Protein AF-A0AAV0MNR2-F1 (afdb_monomer)

pLDDT: mean 71.53, std 22.26, range [24.23, 96.44]

Organism: NCBI:txid586396

Foldseek 3Di:
DDPPPPQDPDPPPDPPVPPVLLVVLQVPFDHAAVLAVVCLVVLADPDLCL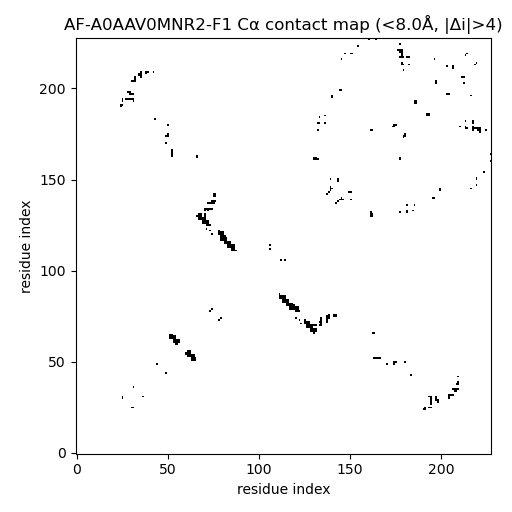LFAFDCDPVRDRDGPDPKDWALLAQAPVQWDKDWDFPDPPDDDDDDDDDDDDDPDPDDDPDTDTDIDTDDGDDSVVIDIDQPLSNLLNCCCHVVVLPLVVSLVCLVVVPDDSGDDHDPDPRPPLSVASLSVNLNCQSPDSHSSVSSLCVSCVVCSPPNYSVVSSCVRPVSSRVSVPPD

Structure (mmCIF, N/CA/C/O backbone):
data_AF-A0AAV0MNR2-F1
#
_entry.id   AF-A0AAV0MNR2-F1
#
loop_
_atom_site.group_PDB
_atom_site.id
_atom_site.type_symbol
_atom_site.label_atom_id
_atom_site.label_alt_id
_atom_site.label_comp_id
_atom_site.label_asym_id
_atom_site.label_entity_id
_atom_site.label_seq_id
_atom_site.pdbx_PDB_ins_code
_atom_site.Cartn_x
_atom_site.Cartn_y
_atom_site.Cartn_z
_atom_site.occupancy
_atom_site.B_iso_or_equiv
_atom_site.auth_seq_id
_atom_site.auth_comp_id
_atom_site.auth_asym_id
_atom_site.auth_atom_id
_atom_site.pdbx_PDB_model_num
ATOM 1 N N . MET A 1 1 ? -30.068 -13.286 -25.605 1.00 32.62 1 MET A N 1
ATOM 2 C CA . MET A 1 1 ? -29.524 -13.619 -24.274 1.00 32.62 1 MET A CA 1
ATOM 3 C C . MET A 1 1 ? -28.187 -12.919 -24.143 1.00 32.62 1 MET A C 1
ATOM 5 O O . MET A 1 1 ? -27.271 -13.323 -24.850 1.00 32.62 1 MET A O 1
ATOM 9 N N . PRO A 1 2 ? -28.086 -11.818 -23.389 1.00 28.59 2 PRO A N 1
ATOM 10 C CA . PRO A 1 2 ? -26.841 -11.080 -23.316 1.00 28.59 2 PRO A CA 1
ATOM 11 C C . PRO A 1 2 ? -26.016 -11.504 -22.090 1.00 28.59 2 PRO A C 1
ATOM 13 O O . PRO A 1 2 ? -26.505 -11.564 -20.969 1.00 28.59 2 PRO A O 1
ATOM 16 N N . VAL A 1 3 ? -24.747 -11.798 -22.359 1.00 29.25 3 VAL A N 1
ATOM 17 C CA . VAL A 1 3 ? -23.701 -12.388 -21.501 1.00 29.25 3 VAL A CA 1
ATOM 18 C C . VAL A 1 3 ? -23.105 -11.350 -20.519 1.00 29.25 3 VAL A C 1
ATOM 20 O O . VAL A 1 3 ? -21.939 -11.417 -20.150 1.00 29.25 3 VAL A O 1
ATOM 23 N N . TYR A 1 4 ? -23.889 -10.354 -20.094 1.00 24.23 4 TYR A N 1
ATOM 24 C CA . TYR A 1 4 ? -23.393 -9.228 -19.282 1.00 24.23 4 TYR A CA 1
ATOM 25 C C . TYR A 1 4 ? -23.724 -9.328 -17.785 1.00 24.23 4 TYR A C 1
ATOM 27 O O . TYR A 1 4 ? -23.189 -8.552 -17.001 1.00 24.23 4 TYR A O 1
ATOM 35 N N . GLU A 1 5 ? -24.536 -10.300 -17.362 1.00 25.44 5 GLU A N 1
ATOM 36 C CA . GLU A 1 5 ? -24.914 -10.468 -15.946 1.00 25.44 5 GLU A CA 1
ATOM 37 C C . GLU A 1 5 ? -23.899 -11.265 -15.107 1.00 25.44 5 GLU A C 1
ATOM 39 O O . GLU A 1 5 ? -24.034 -11.342 -13.892 1.00 25.44 5 GLU A O 1
ATOM 44 N N . THR A 1 6 ? -22.837 -11.812 -15.708 1.00 28.19 6 THR A N 1
ATOM 45 C CA . THR A 1 6 ? -21.829 -12.625 -14.994 1.00 28.19 6 THR A CA 1
ATOM 46 C C . THR A 1 6 ? -20.494 -11.924 -14.720 1.00 28.19 6 THR A C 1
ATOM 48 O O . THR A 1 6 ? -19.615 -12.541 -14.127 1.00 28.19 6 THR A O 1
ATOM 51 N N . LEU A 1 7 ? -20.323 -10.651 -15.102 1.00 30.52 7 LEU A N 1
ATOM 52 C CA . LEU A 1 7 ? -19.066 -9.897 -14.901 1.00 30.52 7 LEU A CA 1
ATOM 53 C C . LEU A 1 7 ? -19.171 -8.727 -13.913 1.00 30.52 7 LEU A C 1
ATOM 55 O O . LEU A 1 7 ? -18.177 -8.062 -13.642 1.00 30.52 7 LEU A O 1
ATOM 59 N N . PHE A 1 8 ? -20.347 -8.505 -13.330 1.00 32.34 8 PHE A N 1
ATOM 60 C CA . PHE A 1 8 ? -20.558 -7.502 -12.289 1.00 32.34 8 PHE A CA 1
ATOM 61 C C . PHE A 1 8 ? -21.208 -8.143 -11.069 1.00 32.34 8 PHE A C 1
ATOM 63 O O . PHE A 1 8 ? -22.334 -7.817 -10.701 1.00 32.34 8 PHE A O 1
ATOM 70 N N . LYS A 1 9 ? -20.470 -9.028 -10.392 1.00 28.52 9 LYS A N 1
ATOM 71 C CA . LYS A 1 9 ? -20.651 -9.094 -8.943 1.00 28.52 9 LYS A CA 1
ATOM 72 C C . LYS A 1 9 ? -20.132 -7.776 -8.400 1.00 28.52 9 LYS A C 1
ATOM 74 O O . LYS A 1 9 ? -18.995 -7.389 -8.669 1.00 28.52 9 LYS A O 1
ATOM 79 N N . SER A 1 10 ? -21.012 -7.026 -7.751 1.00 31.41 10 SER A N 1
ATOM 80 C CA . SER A 1 10 ? -20.632 -5.778 -7.104 1.00 31.41 10 SER A CA 1
ATOM 81 C C . SER A 1 10 ? -19.403 -6.022 -6.207 1.00 31.41 10 SER A C 1
ATOM 83 O O . SER A 1 10 ? -19.333 -7.080 -5.582 1.00 31.41 10 SER A O 1
ATOM 85 N N . PRO A 1 11 ? -18.470 -5.064 -6.055 1.00 37.38 11 PRO A N 1
ATOM 86 C CA . PRO A 1 11 ? -17.409 -5.161 -5.042 1.00 37.38 11 PRO A CA 1
ATOM 87 C C . PRO A 1 11 ? -17.952 -5.252 -3.600 1.00 37.38 11 PRO A C 1
ATOM 89 O O . PRO A 1 11 ? -17.178 -5.346 -2.656 1.00 37.38 11 PRO A O 1
ATOM 92 N N . LEU A 1 12 ? -19.278 -5.176 -3.439 1.00 34.59 12 LEU A N 1
ATOM 93 C CA . LEU A 1 12 ? -20.029 -5.270 -2.194 1.00 34.59 12 LEU A CA 1
ATOM 94 C C . LEU A 1 12 ? -20.576 -6.684 -1.935 1.00 34.59 12 LEU A C 1
ATOM 96 O O . LEU A 1 12 ? -21.150 -6.922 -0.876 1.00 34.59 12 LEU A O 1
ATOM 100 N N . GLU A 1 13 ? -20.398 -7.643 -2.851 1.00 30.39 13 GLU A N 1
ATOM 101 C CA . GLU A 1 13 ? -20.715 -9.039 -2.558 1.00 30.39 13 GLU A CA 1
ATOM 102 C C . GLU A 1 13 ? -19.553 -9.716 -1.825 1.00 30.39 13 GLU A C 1
ATOM 104 O O . GLU A 1 13 ? -18.709 -10.384 -2.412 1.00 30.39 13 GLU A O 1
ATOM 109 N N . VAL A 1 14 ? -19.636 -9.598 -0.498 1.00 35.44 14 VAL A N 1
ATOM 110 C CA . VAL A 1 14 ? -19.242 -10.634 0.462 1.00 35.44 14 VAL A CA 1
ATOM 111 C C . VAL A 1 14 ? -17.727 -10.799 0.635 1.00 35.44 14 VAL A C 1
ATOM 113 O O . VAL A 1 14 ? -17.143 -11.792 0.218 1.00 35.44 14 VAL A O 1
ATOM 116 N N . LEU A 1 15 ? -17.113 -9.888 1.397 1.00 32.62 15 LEU A N 1
ATOM 117 C CA . LEU A 1 15 ? -16.186 -10.347 2.432 1.00 32.62 15 LEU A CA 1
ATOM 118 C C . LEU A 1 15 ? -17.028 -10.583 3.693 1.00 32.62 15 LEU A C 1
ATOM 120 O O . LEU A 1 15 ? -17.384 -9.621 4.378 1.00 32.62 15 LEU A O 1
ATOM 124 N N . PRO A 1 16 ? -17.407 -11.831 4.016 1.00 32.25 16 PRO A N 1
ATOM 125 C CA . PRO A 1 16 ? -17.817 -12.144 5.365 1.00 32.25 16 PRO A CA 1
ATOM 126 C C . PRO A 1 16 ? -16.510 -12.136 6.151 1.00 32.25 16 PRO A C 1
ATOM 128 O O . PRO A 1 16 ? -15.800 -13.140 6.182 1.00 32.25 16 PRO A O 1
ATOM 131 N N . ILE A 1 17 ? -16.133 -10.985 6.707 1.00 41.44 17 ILE A N 1
ATOM 132 C CA . ILE A 1 17 ? -14.953 -10.896 7.565 1.00 41.44 17 ILE A CA 1
ATOM 133 C C . ILE A 1 17 ? -15.349 -11.545 8.892 1.00 41.44 17 ILE A C 1
ATOM 135 O O . ILE A 1 17 ? -15.728 -10.908 9.870 1.00 41.44 17 ILE A O 1
ATOM 139 N N . CYS A 1 18 ? -15.383 -12.872 8.861 1.00 36.69 18 CYS A N 1
ATOM 140 C CA . CYS A 1 18 ? -15.569 -13.722 10.010 1.00 36.69 18 CYS A CA 1
ATOM 141 C C . CYS A 1 18 ? -14.272 -13.637 10.815 1.00 36.69 18 CYS A C 1
ATOM 143 O O . CYS A 1 18 ? -13.187 -13.861 10.277 1.00 36.69 18 CYS A O 1
ATOM 145 N N . SER A 1 19 ? -14.404 -13.356 12.110 1.00 42.47 19 SER A N 1
ATOM 146 C CA . SER A 1 19 ? -13.361 -13.410 13.148 1.00 42.47 19 SER A CA 1
ATOM 147 C C . SER A 1 19 ? -12.413 -14.630 13.034 1.00 42.47 19 SER A C 1
ATOM 149 O O . SER A 1 19 ? -11.253 -14.580 13.446 1.00 42.47 19 SER A O 1
ATOM 151 N N . ASP A 1 20 ? -12.861 -15.704 12.382 1.00 40.41 20 ASP A N 1
ATOM 152 C CA . ASP A 1 20 ? -12.095 -16.924 12.129 1.00 40.41 20 ASP A CA 1
ATOM 153 C C . ASP A 1 20 ? -10.955 -16.766 11.094 1.00 40.41 20 ASP A C 1
ATOM 155 O O . ASP A 1 20 ? -9.916 -17.414 11.242 1.00 40.41 20 ASP A O 1
ATOM 159 N N . MET A 1 21 ? -11.075 -15.879 10.091 1.00 42.19 21 MET A N 1
ATOM 160 C CA . MET A 1 21 ? -10.009 -15.636 9.093 1.00 42.19 21 MET A CA 1
ATOM 161 C C . MET A 1 21 ? -8.808 -14.909 9.719 1.00 42.19 21 MET A C 1
ATOM 163 O O . MET A 1 21 ? -7.653 -15.236 9.432 1.00 42.19 21 MET A O 1
ATOM 167 N N . PHE A 1 22 ? -9.081 -13.998 10.661 1.00 51.28 22 PHE A N 1
ATOM 168 C CA . PHE A 1 22 ? -8.068 -13.289 11.446 1.00 51.28 22 PHE A CA 1
ATOM 169 C C . PHE A 1 22 ? -7.205 -14.232 12.288 1.00 51.28 22 PHE A C 1
ATOM 171 O O . PHE A 1 22 ? -6.010 -14.008 12.454 1.00 51.28 22 PHE A O 1
ATOM 178 N N . THR A 1 23 ? -7.774 -15.325 12.792 1.00 47.44 23 THR A N 1
ATOM 179 C CA . THR A 1 23 ? -7.040 -16.235 13.682 1.00 47.44 23 THR A CA 1
ATOM 180 C C . THR A 1 23 ? -6.100 -17.168 12.907 1.00 47.44 23 THR A C 1
ATOM 182 O O . THR A 1 23 ? -5.029 -17.517 13.398 1.00 47.44 23 THR A O 1
ATOM 185 N N . TYR A 1 24 ? -6.449 -17.559 11.676 1.00 44.06 24 TYR A N 1
ATOM 186 C CA . TYR A 1 24 ? -5.673 -18.542 10.908 1.00 44.06 24 TYR A CA 1
ATOM 187 C C . TYR A 1 24 ? -4.403 -17.960 10.255 1.00 44.06 24 TYR A C 1
ATOM 189 O O . TYR A 1 24 ? -3.353 -18.607 10.273 1.00 44.06 24 TYR A O 1
ATOM 197 N N . HIS A 1 25 ? -4.458 -16.732 9.725 1.00 49.66 25 HIS A N 1
ATOM 198 C CA . HIS A 1 25 ? -3.329 -16.125 8.998 1.00 49.66 25 HIS A CA 1
ATOM 199 C C . HIS A 1 25 ? -2.282 -15.470 9.919 1.00 49.66 25 HIS A C 1
ATOM 201 O O . HIS A 1 25 ? -1.086 -15.511 9.624 1.00 49.66 25 HIS A O 1
ATOM 207 N N . TYR A 1 26 ? -2.689 -14.957 11.085 1.00 53.41 26 TYR A N 1
ATOM 208 C CA . TYR A 1 26 ? -1.805 -14.230 12.008 1.00 53.41 26 TYR A CA 1
ATOM 209 C C . TYR A 1 26 ? -0.901 -15.140 12.863 1.00 53.41 26 TYR A C 1
ATOM 211 O O . TYR A 1 26 ? 0.047 -14.664 13.486 1.00 53.41 26 TYR A O 1
ATOM 219 N N . CYS A 1 27 ? -1.147 -16.456 12.889 1.00 45.88 27 CYS A N 1
ATOM 220 C CA . CYS A 1 27 ? -0.357 -17.414 13.674 1.00 45.88 27 CYS A CA 1
ATOM 221 C C . CYS A 1 27 ? 0.906 -17.948 12.965 1.00 45.88 27 CYS A C 1
ATOM 223 O O . CYS A 1 27 ? 1.656 -18.712 13.573 1.00 45.88 27 CYS A O 1
ATOM 225 N N . ARG A 1 28 ? 1.164 -17.589 11.698 1.00 41.62 28 ARG A N 1
ATOM 226 C CA . ARG A 1 28 ? 2.316 -18.085 10.910 1.00 41.62 28 ARG A CA 1
ATOM 227 C C . ARG A 1 28 ? 3.339 -16.996 10.556 1.00 41.62 28 ARG A C 1
ATOM 229 O O . ARG A 1 28 ? 3.774 -16.888 9.414 1.00 41.62 28 ARG A O 1
ATOM 236 N N . GLY A 1 29 ? 3.768 -16.218 11.548 1.00 52.28 29 GLY A N 1
ATOM 237 C CA . GLY A 1 29 ? 4.826 -15.217 11.391 1.00 52.28 29 GLY A CA 1
ATOM 238 C C . GLY A 1 29 ? 5.330 -14.665 12.723 1.00 52.28 29 GLY A C 1
ATOM 239 O O . GLY A 1 29 ? 4.928 -15.125 13.792 1.00 52.28 29 GLY A O 1
ATOM 240 N N . ASP A 1 30 ? 6.228 -13.681 12.652 1.00 57.22 30 ASP A N 1
ATOM 241 C CA . ASP A 1 30 ? 6.609 -12.876 13.814 1.00 57.22 30 ASP A CA 1
ATOM 242 C C . ASP A 1 30 ? 5.354 -12.248 14.454 1.00 57.22 30 ASP A C 1
ATOM 244 O O . ASP A 1 30 ? 4.487 -11.759 13.727 1.00 57.22 30 ASP A O 1
ATOM 248 N N . PRO A 1 31 ? 5.213 -12.264 15.793 1.00 70.81 31 PRO A N 1
ATOM 249 C CA .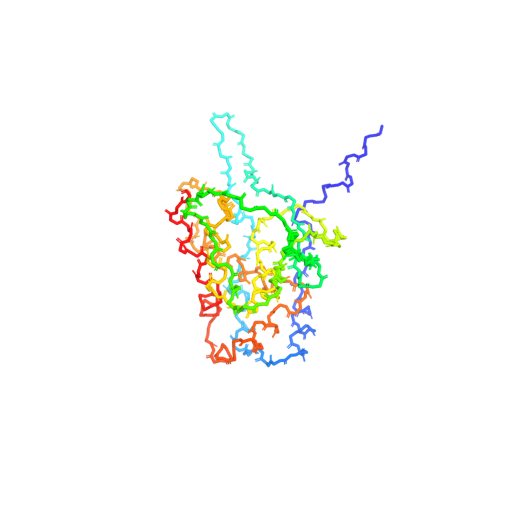 PRO A 1 31 ? 3.929 -12.004 16.425 1.00 70.81 31 PRO A CA 1
ATOM 250 C C . PRO A 1 31 ? 3.513 -10.546 16.244 1.00 70.81 31 PRO A C 1
ATOM 252 O O . PRO A 1 31 ? 4.168 -9.624 16.737 1.00 70.81 31 PRO A O 1
ATOM 255 N N . ILE A 1 32 ? 2.385 -10.363 15.562 1.00 82.56 32 ILE A N 1
ATOM 256 C CA . ILE A 1 32 ? 1.656 -9.100 15.536 1.00 82.56 32 ILE A CA 1
ATOM 257 C C . ILE A 1 32 ? 1.159 -8.842 16.966 1.00 82.56 32 ILE A C 1
ATOM 259 O O . ILE A 1 32 ? 0.596 -9.754 17.583 1.00 82.56 32 ILE A O 1
ATOM 263 N N . PRO A 1 33 ? 1.375 -7.641 17.530 1.00 86.94 33 PRO A N 1
ATOM 264 C CA . PRO A 1 33 ? 0.952 -7.335 18.890 1.00 86.94 33 PRO A CA 1
ATOM 265 C C . PRO A 1 33 ? -0.537 -7.617 19.099 1.00 86.94 33 PRO A C 1
ATOM 267 O O . PRO A 1 33 ? -1.384 -7.075 18.390 1.00 86.94 33 PRO A O 1
ATOM 270 N N . SER A 1 34 ? -0.874 -8.427 20.105 1.00 85.00 34 SER A N 1
ATOM 271 C CA . SER A 1 34 ? -2.267 -8.795 20.404 1.00 85.00 34 SER A CA 1
ATOM 272 C C . SER A 1 34 ? -3.148 -7.572 20.669 1.00 85.00 34 SER A C 1
ATOM 274 O O . SER A 1 34 ? -4.293 -7.535 20.236 1.00 85.00 34 SER A O 1
ATOM 276 N N . SER A 1 35 ? -2.577 -6.521 21.266 1.00 86.75 35 SER A N 1
ATOM 277 C CA . SER A 1 35 ? -3.253 -5.238 21.484 1.00 86.75 35 SER A CA 1
ATOM 278 C C . SER A 1 35 ? -3.670 -4.518 20.200 1.00 86.75 35 SER A C 1
ATOM 280 O O . SER A 1 35 ? -4.551 -3.665 20.255 1.00 86.75 35 SER A O 1
ATOM 282 N N . LEU A 1 36 ? -3.015 -4.802 19.069 1.00 89.25 36 LEU A N 1
ATOM 283 C CA . LEU A 1 36 ? -3.430 -4.305 17.758 1.00 89.25 36 LEU A CA 1
ATOM 284 C C . LEU A 1 36 ? -4.546 -5.176 17.187 1.00 89.25 36 LEU A C 1
ATOM 286 O O . LEU A 1 36 ? -5.541 -4.638 16.716 1.00 89.25 36 LEU A O 1
ATOM 290 N N . ILE A 1 37 ? -4.415 -6.503 17.282 1.00 87.06 37 ILE A N 1
ATOM 291 C CA . ILE A 1 37 ? -5.428 -7.459 16.802 1.00 87.06 37 ILE A CA 1
ATOM 292 C C . ILE A 1 37 ? -6.789 -7.171 17.450 1.00 87.06 37 ILE A C 1
ATOM 294 O O . ILE A 1 37 ? -7.788 -7.052 16.752 1.00 87.06 37 ILE A O 1
ATOM 298 N N . GLU A 1 38 ? -6.814 -6.963 18.768 1.00 87.38 38 GLU A N 1
ATOM 299 C CA . GLU A 1 38 ? -8.032 -6.638 19.526 1.00 87.38 38 GLU A CA 1
ATOM 300 C C . GLU A 1 38 ? -8.706 -5.323 19.096 1.00 87.38 38 GLU A C 1
ATOM 302 O O . GLU A 1 38 ? -9.878 -5.118 19.392 1.00 87.38 38 GLU A O 1
ATOM 307 N N . LYS A 1 39 ? -7.981 -4.432 18.408 1.00 88.94 39 LYS A N 1
ATOM 308 C CA . LYS A 1 39 ? -8.450 -3.104 17.978 1.00 88.94 39 LYS A CA 1
ATOM 309 C C . LYS A 1 39 ? -8.601 -2.974 16.462 1.00 88.94 39 LYS A C 1
ATOM 311 O O . LYS A 1 39 ? -8.716 -1.860 15.954 1.00 88.94 39 LYS A O 1
ATOM 316 N N . VAL A 1 40 ? -8.549 -4.082 15.721 1.00 88.69 40 VAL A N 1
ATOM 317 C CA . VAL A 1 40 ? -8.715 -4.057 14.259 1.00 88.69 40 VAL A CA 1
ATOM 318 C C . VAL A 1 40 ? -10.088 -3.509 13.874 1.00 88.69 40 VAL A C 1
ATOM 320 O O . VAL A 1 40 ? -10.166 -2.623 13.025 1.00 88.69 40 VAL A O 1
ATOM 323 N N . ASP A 1 41 ? -11.145 -3.980 14.535 1.00 87.06 41 ASP A N 1
ATOM 324 C CA . ASP A 1 41 ? -12.524 -3.573 14.235 1.00 87.06 41 ASP A CA 1
ATOM 325 C C . ASP A 1 41 ? -12.767 -2.079 14.507 1.00 87.06 41 ASP A C 1
ATOM 327 O O . ASP A 1 41 ? -13.537 -1.439 13.795 1.00 87.06 41 ASP A O 1
ATOM 331 N N . ASP A 1 42 ? -12.070 -1.507 15.496 1.00 89.00 42 ASP A N 1
ATOM 332 C CA . ASP A 1 42 ? -12.131 -0.073 15.810 1.00 89.00 42 ASP A CA 1
ATOM 333 C C . ASP A 1 42 ? -11.413 0.784 14.754 1.00 89.00 42 ASP A C 1
ATOM 335 O O . ASP A 1 42 ? -11.768 1.945 14.529 1.00 89.00 42 ASP A O 1
ATOM 339 N N . TYR A 1 43 ? -10.369 0.230 14.132 1.00 90.25 43 TYR A N 1
ATOM 340 C CA . TYR A 1 43 ? -9.554 0.933 13.148 1.00 90.25 43 TYR A CA 1
ATOM 341 C C . TYR A 1 43 ? -10.174 0.903 11.749 1.00 90.25 43 TYR A C 1
ATOM 343 O O . TYR A 1 43 ? -10.135 1.917 11.046 1.00 90.25 43 TYR A O 1
ATOM 351 N N . LEU A 1 44 ? -10.733 -0.235 11.329 1.00 89.31 44 LEU A N 1
ATOM 352 C CA . LEU A 1 44 ? -11.318 -0.408 9.999 1.00 89.31 44 LEU A CA 1
ATOM 353 C C . LEU A 1 44 ? -12.600 0.428 9.818 1.00 89.31 44 LEU A C 1
ATOM 355 O O . LEU A 1 44 ? -13.337 0.680 10.773 1.00 89.31 44 LEU A O 1
ATOM 359 N N . PRO A 1 45 ? -12.911 0.874 8.588 1.00 85.12 45 PRO A N 1
ATOM 360 C CA . PRO A 1 45 ? -14.180 1.534 8.325 1.00 85.12 45 PRO A CA 1
ATOM 361 C C . PRO A 1 45 ? -15.334 0.532 8.458 1.00 85.12 45 PRO A C 1
ATOM 363 O O . PRO A 1 45 ? -15.274 -0.575 7.928 1.00 85.12 45 PRO A O 1
ATOM 366 N N . GLN A 1 46 ? -16.431 0.958 9.087 1.00 80.50 46 GLN A N 1
ATOM 367 C CA . GLN A 1 46 ? -17.665 0.160 9.146 1.00 80.50 46 GLN A CA 1
ATOM 368 C C . GLN A 1 46 ? -18.298 -0.036 7.760 1.00 80.50 46 GLN A C 1
ATOM 370 O O . GLN A 1 46 ? -18.958 -1.041 7.512 1.00 80.50 46 GLN A O 1
ATOM 375 N N . ASP A 1 47 ? -18.091 0.928 6.859 1.00 79.69 47 ASP A N 1
ATOM 376 C CA . ASP A 1 47 ? -18.533 0.870 5.469 1.00 79.69 47 ASP A CA 1
ATOM 377 C C . ASP A 1 47 ? -17.420 1.380 4.543 1.00 79.69 47 ASP A C 1
ATOM 379 O O . ASP A 1 47 ? -17.018 2.547 4.598 1.00 79.69 47 ASP A O 1
ATOM 383 N N . PHE A 1 48 ? -16.928 0.498 3.673 1.00 76.50 48 PHE A N 1
ATOM 384 C CA . PHE A 1 48 ? -15.896 0.807 2.679 1.00 76.50 48 PHE A CA 1
ATOM 385 C C . PHE A 1 48 ? -16.412 1.667 1.526 1.00 76.50 48 PHE A C 1
ATOM 387 O O . PHE A 1 48 ? -15.612 2.244 0.787 1.00 76.50 48 PHE A O 1
ATOM 394 N N . SER A 1 49 ? -17.730 1.840 1.399 1.00 73.88 49 SER A N 1
ATOM 395 C CA . SER A 1 49 ? -18.323 2.797 0.461 1.00 73.88 49 SER A CA 1
ATOM 396 C C . SER A 1 49 ? -17.807 4.218 0.708 1.00 73.88 49 SER A C 1
ATOM 398 O O . SER A 1 49 ? -17.652 4.985 -0.239 1.00 73.88 49 SER A O 1
ATOM 400 N N . ASN A 1 50 ? -17.411 4.532 1.949 1.00 72.12 50 ASN A N 1
ATOM 401 C CA . ASN A 1 50 ? -16.797 5.806 2.329 1.00 72.12 50 ASN A CA 1
ATOM 402 C C . ASN A 1 50 ? -15.462 6.094 1.616 1.00 72.12 50 ASN A C 1
ATOM 404 O O . ASN A 1 50 ? -15.026 7.247 1.570 1.00 72.12 50 ASN A O 1
ATOM 408 N N . PHE A 1 51 ? -14.787 5.090 1.044 1.00 73.31 51 PHE A N 1
ATOM 409 C CA . PHE A 1 51 ? -13.569 5.308 0.252 1.00 73.31 51 PHE A CA 1
ATOM 410 C C . PHE A 1 51 ? -13.882 5.916 -1.118 1.00 73.31 51 PHE A C 1
ATOM 412 O O . PHE A 1 51 ? -13.060 6.649 -1.676 1.00 73.31 51 PHE A O 1
ATOM 419 N N . PHE A 1 52 ? -15.088 5.711 -1.639 1.00 6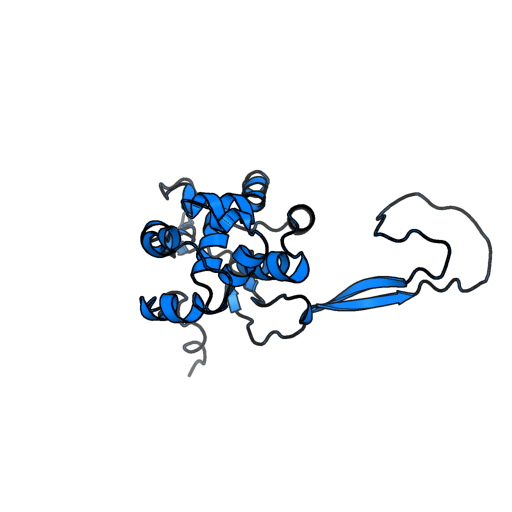9.88 52 PHE A N 1
ATOM 420 C CA . PHE A 1 52 ? -15.446 6.150 -2.979 1.00 69.88 52 PHE A CA 1
ATOM 421 C C . PHE A 1 52 ? -16.147 7.514 -2.945 1.00 69.88 52 PHE A C 1
ATOM 423 O O . PHE A 1 52 ? -17.131 7.681 -2.227 1.00 69.88 52 PHE A O 1
ATOM 430 N N . PRO A 1 53 ? -15.667 8.517 -3.704 1.00 60.28 53 PRO A N 1
ATOM 431 C CA . PRO A 1 53 ? -16.392 9.769 -3.854 1.00 60.28 53 PRO A CA 1
ATOM 432 C C . PRO A 1 53 ? -17.721 9.531 -4.584 1.00 60.28 53 PRO A C 1
ATOM 434 O O . PRO A 1 53 ? -17.762 8.910 -5.650 1.00 60.28 53 PRO A O 1
ATOM 437 N N . THR A 1 54 ? -18.804 10.085 -4.053 1.00 56.34 54 THR A N 1
ATOM 438 C CA . THR A 1 54 ? -20.047 10.285 -4.805 1.00 56.34 54 THR A CA 1
ATOM 439 C C . THR A 1 54 ? -19.831 11.414 -5.810 1.00 56.34 54 THR A C 1
ATOM 441 O O . THR A 1 54 ? -19.488 12.530 -5.411 1.00 56.34 54 THR A O 1
ATOM 444 N N . CYS A 1 55 ? -20.009 11.147 -7.105 1.00 51.31 55 CYS A N 1
ATOM 445 C CA . CYS A 1 55 ? -20.138 12.218 -8.087 1.00 51.31 55 CYS A CA 1
ATOM 446 C C . CYS A 1 55 ? -21.584 12.706 -8.044 1.00 51.31 55 CYS A C 1
ATOM 448 O O . CYS A 1 55 ? -22.509 11.933 -8.271 1.00 51.31 55 CYS A O 1
ATOM 450 N N . GLN A 1 56 ? -21.765 13.979 -7.695 1.00 47.22 56 GLN A N 1
ATOM 451 C CA . GLN A 1 56 ? -23.003 14.685 -7.987 1.00 47.22 56 GLN A CA 1
ATOM 452 C C . GLN A 1 56 ? -22.794 15.449 -9.284 1.00 47.22 56 GLN A C 1
ATOM 454 O O . GLN A 1 56 ? -22.081 16.452 -9.329 1.00 47.22 56 GLN A O 1
ATOM 459 N N . ASP A 1 57 ? -23.410 14.950 -10.340 1.00 45.88 57 ASP A N 1
ATOM 460 C CA . ASP A 1 57 ? -23.515 15.635 -11.613 1.00 45.88 57 ASP A CA 1
ATOM 461 C C . ASP A 1 57 ? -24.591 16.733 -11.476 1.00 45.88 57 ASP A C 1
ATOM 463 O O . ASP A 1 57 ? -25.613 16.523 -10.815 1.00 45.88 57 ASP A O 1
ATOM 467 N N . GLU A 1 58 ? -24.449 17.878 -12.159 1.00 48.50 58 GLU A N 1
ATOM 468 C CA . GLU A 1 58 ? -25.492 18.931 -12.225 1.00 48.50 58 GLU A CA 1
ATOM 469 C C . GLU A 1 58 ? -26.844 18.424 -12.789 1.00 48.50 58 GLU A C 1
ATOM 471 O O . GLU A 1 58 ? -27.862 19.112 -12.726 1.00 48.50 58 GLU A O 1
ATOM 476 N N . THR A 1 59 ? -26.872 17.201 -13.325 1.00 52.06 59 THR A N 1
ATOM 477 C CA . THR A 1 59 ? -28.042 16.493 -13.859 1.00 52.06 59 THR A CA 1
ATOM 478 C C . THR A 1 59 ? -28.769 15.614 -12.829 1.00 52.06 59 THR A C 1
ATOM 480 O O . THR A 1 59 ? -29.772 14.992 -13.179 1.00 52.06 59 THR A O 1
ATOM 483 N N . GLY A 1 60 ? -28.316 15.560 -11.568 1.00 46.91 60 GLY A N 1
ATOM 484 C CA . GLY A 1 60 ? -28.950 14.764 -10.507 1.00 46.91 60 GLY A CA 1
ATOM 485 C C . GLY A 1 60 ? -28.676 13.257 -10.593 1.00 46.91 60 GLY A C 1
ATOM 486 O O . GLY A 1 60 ? -29.394 12.470 -9.976 1.00 46.91 60 GLY A O 1
ATOM 487 N N . TRP A 1 61 ? -27.664 12.846 -11.363 1.00 42.62 61 TRP A N 1
ATOM 488 C CA . TRP A 1 61 ? -27.180 11.468 -11.377 1.00 42.62 61 TRP A CA 1
ATOM 489 C C . TRP A 1 61 ? -26.332 11.225 -10.117 1.00 42.62 61 TRP A C 1
ATOM 491 O O . TRP A 1 61 ? -25.277 11.828 -9.951 1.00 42.62 61 TRP A O 1
ATOM 501 N N . ASP A 1 62 ? -26.804 10.350 -9.227 1.00 46.78 62 ASP A N 1
ATOM 502 C CA . ASP A 1 62 ? -26.095 9.921 -8.012 1.00 46.78 62 ASP A CA 1
ATOM 503 C C . ASP A 1 62 ? -25.216 8.705 -8.338 1.00 46.78 62 ASP A C 1
ATOM 505 O O . ASP A 1 62 ? -25.576 7.543 -8.134 1.00 46.78 62 ASP A O 1
ATOM 509 N N . GLY A 1 63 ? -24.102 8.972 -9.013 1.00 48.72 63 GLY A N 1
ATOM 510 C CA . GLY A 1 63 ? -23.201 7.952 -9.530 1.00 48.72 63 GLY A CA 1
ATOM 511 C C . GLY A 1 63 ? -21.924 7.927 -8.715 1.00 48.72 63 GLY A C 1
ATOM 512 O O . GLY A 1 63 ? -21.280 8.953 -8.520 1.00 48.72 63 GLY A O 1
ATOM 513 N N . VAL A 1 64 ? -21.491 6.749 -8.268 1.00 50.28 64 VAL A N 1
ATOM 514 C CA . VAL A 1 64 ? -20.142 6.611 -7.708 1.00 50.28 64 VAL A CA 1
ATOM 515 C C . VAL A 1 64 ? -19.140 6.918 -8.824 1.00 50.28 64 VAL A C 1
ATOM 517 O O . VAL A 1 64 ? -19.027 6.148 -9.782 1.00 50.28 64 VAL A O 1
ATOM 520 N N . CYS A 1 65 ? -18.406 8.028 -8.707 1.00 51.78 65 CYS A N 1
ATOM 521 C CA . CYS A 1 65 ? -17.281 8.311 -9.592 1.00 51.78 65 CYS A CA 1
ATOM 522 C C . CYS A 1 65 ? -16.160 7.365 -9.210 1.00 51.78 65 CYS A C 1
ATOM 524 O O . CYS A 1 65 ? -15.455 7.565 -8.224 1.00 51.78 65 CYS A O 1
ATOM 526 N N . LYS A 1 66 ? -16.037 6.284 -9.968 1.00 58.59 66 LYS A N 1
ATOM 527 C CA . LYS A 1 66 ? -15.054 5.242 -9.710 1.00 58.59 66 LYS A CA 1
ATOM 528 C C . LYS A 1 66 ? -13.783 5.559 -10.498 1.00 58.59 66 LYS A C 1
ATOM 530 O O . LYS A 1 66 ? -13.780 5.319 -11.705 1.00 58.59 66 LYS A O 1
ATOM 535 N N . PRO A 1 67 ? -12.680 6.021 -9.876 1.00 59.19 67 PRO A N 1
ATOM 536 C CA . PRO A 1 67 ? -11.369 6.001 -10.517 1.00 59.19 67 PRO A CA 1
ATOM 537 C C . PRO A 1 67 ? -10.810 4.570 -10.477 1.00 59.19 67 PRO A C 1
ATOM 539 O O . PRO A 1 67 ? -9.704 4.340 -9.995 1.00 59.19 67 PRO A O 1
ATOM 542 N N . PHE A 1 68 ? -11.592 3.589 -10.928 1.00 72.06 68 PHE A N 1
ATOM 543 C CA . PHE A 1 68 ? -11.109 2.224 -11.018 1.00 72.06 68 PHE A CA 1
ATOM 544 C C . PHE A 1 68 ? -10.243 2.065 -12.258 1.00 72.06 68 PHE A C 1
ATOM 546 O O . PHE A 1 68 ? -10.575 2.547 -13.343 1.00 72.06 68 PHE A O 1
ATOM 553 N N . SER A 1 69 ? -9.125 1.376 -12.088 1.00 81.50 69 SER A N 1
ATOM 554 C CA . SER A 1 69 ? -8.314 0.885 -13.191 1.00 81.50 69 SER A CA 1
ATOM 555 C C . SER A 1 69 ? -8.277 -0.633 -13.167 1.00 81.50 69 SER A C 1
ATOM 557 O O . SER A 1 69 ? -8.763 -1.280 -12.237 1.00 81.50 69 SER A O 1
ATOM 559 N N . TRP A 1 70 ? -7.709 -1.198 -14.223 1.00 89.06 70 TRP A N 1
ATOM 560 C CA . TRP A 1 70 ? -7.193 -2.554 -14.169 1.00 89.06 70 TRP A CA 1
ATOM 561 C C . TRP A 1 70 ? -6.033 -2.581 -13.178 1.00 89.06 70 TRP A C 1
ATOM 563 O O . TRP A 1 70 ? -5.138 -1.742 -13.267 1.00 89.06 70 TRP A O 1
ATOM 573 N N . ILE A 1 71 ? -6.128 -3.487 -12.215 1.00 90.25 71 ILE A N 1
ATOM 574 C CA . ILE A 1 71 ? -5.196 -3.706 -11.116 1.00 90.25 71 ILE A CA 1
ATOM 575 C C . ILE A 1 71 ? -4.661 -5.114 -11.282 1.00 90.25 71 ILE A C 1
ATOM 577 O O . ILE A 1 71 ? -5.447 -6.061 -11.365 1.00 90.25 71 ILE A O 1
ATOM 581 N N . HIS A 1 72 ? -3.343 -5.240 -11.340 1.00 92.25 72 HIS A N 1
ATOM 582 C CA . HIS A 1 72 ? -2.672 -6.532 -11.404 1.00 92.25 72 HIS A CA 1
ATOM 583 C C . HIS A 1 72 ? -2.798 -7.298 -10.084 1.00 92.25 72 HIS A C 1
ATOM 585 O O . HIS A 1 72 ? -2.951 -8.512 -10.088 1.00 92.25 72 HIS A O 1
ATOM 591 N N . ALA A 1 73 ? -2.770 -6.566 -8.967 1.00 84.31 73 ALA A N 1
ATOM 592 C CA . ALA A 1 73 ? -2.913 -7.024 -7.587 1.00 84.31 73 ALA A CA 1
ATOM 593 C C . ALA A 1 73 ? -1.770 -7.902 -7.058 1.00 84.31 73 ALA A C 1
ATOM 595 O O . ALA A 1 73 ? -1.820 -8.286 -5.895 1.00 84.31 73 ALA A O 1
ATOM 596 N N . ASP A 1 74 ? -0.760 -8.177 -7.886 1.00 89.44 74 ASP A N 1
ATOM 597 C CA . ASP A 1 74 ? 0.284 -9.168 -7.607 1.00 89.44 74 ASP A CA 1
ATOM 598 C C . ASP A 1 74 ? 1.616 -8.838 -8.316 1.00 89.44 74 ASP A C 1
ATOM 600 O O . ASP A 1 74 ? 2.250 -9.665 -8.967 1.00 89.44 74 ASP A O 1
ATOM 604 N N . ILE A 1 75 ? 2.011 -7.560 -8.292 1.00 91.94 75 ILE A N 1
ATOM 605 C CA . ILE A 1 75 ? 3.279 -7.105 -8.891 1.00 91.94 75 ILE A CA 1
ATOM 606 C C . ILE A 1 75 ? 4.403 -7.291 -7.863 1.00 91.94 75 ILE A C 1
ATOM 608 O O . ILE A 1 75 ? 4.863 -6.327 -7.245 1.00 91.94 75 ILE A O 1
ATOM 612 N N . MET A 1 76 ? 4.786 -8.549 -7.655 1.00 91.75 76 MET A N 1
ATOM 613 C CA . MET A 1 76 ? 5.910 -8.985 -6.820 1.00 91.75 76 MET A CA 1
ATOM 614 C C . MET A 1 76 ? 7.204 -9.131 -7.640 1.00 91.75 76 MET A C 1
ATOM 616 O O . MET A 1 76 ? 7.199 -8.949 -8.862 1.00 91.75 76 MET A O 1
ATOM 620 N N . ASP A 1 77 ? 8.337 -9.393 -6.980 1.00 91.38 77 ASP A N 1
ATOM 621 C CA . ASP A 1 77 ? 9.650 -9.414 -7.639 1.00 91.38 77 ASP A CA 1
ATOM 622 C C . ASP A 1 77 ? 9.844 -10.563 -8.645 1.00 91.38 77 ASP A C 1
ATOM 624 O O . ASP A 1 77 ? 10.564 -10.402 -9.634 1.00 91.38 77 ASP A O 1
ATOM 628 N N . ASP A 1 78 ? 9.148 -11.678 -8.457 1.00 92.69 78 ASP A N 1
ATOM 629 C CA . ASP A 1 78 ? 9.113 -12.830 -9.357 1.00 92.69 78 ASP A CA 1
ATOM 630 C C . ASP A 1 78 ? 8.248 -12.601 -10.609 1.00 92.69 78 ASP A C 1
ATOM 632 O O . ASP A 1 78 ? 8.520 -13.182 -11.666 1.00 92.69 78 ASP A O 1
ATOM 636 N N . ASN A 1 79 ? 7.277 -11.691 -10.527 1.00 94.50 79 ASN A N 1
ATOM 637 C CA . ASN A 1 79 ? 6.387 -11.316 -11.628 1.00 94.50 79 ASN A CA 1
ATOM 638 C C . ASN A 1 79 ? 6.934 -10.177 -12.509 1.00 94.50 79 ASN A C 1
ATOM 640 O O . ASN A 1 79 ? 6.324 -9.834 -13.527 1.00 94.50 79 ASN A O 1
ATOM 644 N N . VAL A 1 80 ? 8.102 -9.608 -12.186 1.00 94.25 80 VAL A N 1
ATOM 645 C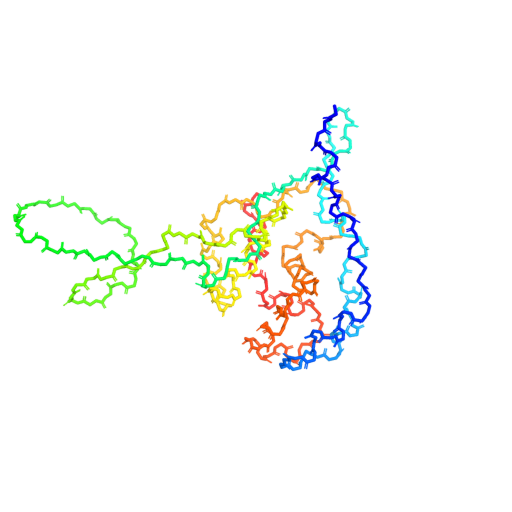 CA . VAL A 1 80 ? 8.770 -8.586 -13.011 1.00 94.25 80 VAL A CA 1
ATOM 646 C C . VAL A 1 80 ? 10.012 -9.163 -13.683 1.00 94.25 80 VAL A C 1
ATOM 648 O O . VAL A 1 80 ? 11.065 -9.354 -13.077 1.00 94.25 80 VAL A O 1
ATOM 651 N N . HIS A 1 81 ? 9.922 -9.385 -14.995 1.00 93.81 81 HIS A N 1
ATOM 652 C CA . HIS A 1 81 ? 11.060 -9.844 -15.776 1.00 93.81 81 HIS A CA 1
ATOM 653 C C . HIS A 1 81 ? 12.054 -8.704 -16.018 1.00 93.81 81 HIS A C 1
ATOM 655 O O . HIS A 1 81 ? 11.717 -7.685 -16.629 1.00 93.81 81 HIS A O 1
ATOM 661 N N . MET A 1 82 ? 13.297 -8.908 -15.585 1.00 92.12 82 MET A N 1
ATOM 662 C CA . MET A 1 82 ? 14.403 -7.983 -15.808 1.00 92.12 82 MET A CA 1
ATOM 663 C C . MET A 1 82 ? 15.224 -8.424 -17.018 1.00 92.12 82 MET A C 1
ATOM 665 O O . MET A 1 82 ? 15.710 -9.552 -17.080 1.00 92.12 82 MET A O 1
ATOM 669 N N . GLU A 1 83 ? 15.434 -7.507 -17.953 1.00 91.25 83 GLU A N 1
ATOM 670 C CA . GLU A 1 83 ? 16.276 -7.709 -19.125 1.00 91.25 83 GLU A CA 1
ATOM 671 C C . GLU A 1 83 ? 17.627 -7.025 -18.927 1.00 91.25 83 GLU A C 1
ATOM 673 O O . GLU A 1 83 ? 17.724 -5.938 -18.348 1.00 91.25 83 GLU A O 1
ATOM 678 N N . SER A 1 84 ? 18.686 -7.668 -19.420 1.00 89.06 84 SER A N 1
ATOM 679 C CA . SER A 1 84 ? 20.027 -7.099 -19.410 1.00 89.06 84 SER A CA 1
ATOM 680 C C . SER A 1 84 ? 20.355 -6.518 -20.776 1.00 89.06 84 SER A C 1
ATOM 682 O O . SER A 1 84 ? 20.429 -7.236 -21.771 1.00 89.06 84 SER A O 1
ATOM 684 N N . THR A 1 85 ? 20.618 -5.218 -20.820 1.00 79.25 85 THR A N 1
ATOM 685 C CA . THR A 1 85 ? 21.243 -4.577 -21.971 1.00 79.25 85 THR A CA 1
ATOM 686 C C . THR A 1 85 ? 22.751 -4.551 -21.762 1.00 79.25 85 THR A C 1
ATOM 688 O O . THR A 1 85 ? 23.270 -3.815 -20.917 1.00 79.25 85 THR A O 1
ATOM 691 N N . THR A 1 86 ? 23.481 -5.328 -22.558 1.00 70.38 86 THR A N 1
ATOM 692 C CA . THR A 1 86 ? 24.929 -5.168 -22.704 1.00 70.38 86 THR A CA 1
ATOM 693 C C . THR A 1 86 ? 25.197 -4.064 -23.718 1.00 70.38 86 THR A C 1
ATOM 695 O O . THR A 1 86 ? 25.007 -4.270 -24.917 1.00 70.38 86 THR A O 1
ATOM 698 N N . ALA A 1 87 ? 25.666 -2.900 -23.268 1.00 58.44 87 ALA A N 1
ATOM 699 C CA . ALA A 1 87 ? 26.234 -1.919 -24.185 1.00 58.44 87 ALA A CA 1
ATOM 700 C C . ALA A 1 87 ? 27.584 -2.456 -24.692 1.00 58.44 87 ALA A C 1
ATOM 702 O O . ALA A 1 87 ? 28.615 -2.311 -24.031 1.00 58.44 87 ALA A O 1
ATOM 703 N N . GLY A 1 88 ? 27.567 -3.146 -25.833 1.00 52.28 88 GLY A N 1
ATOM 704 C CA . GLY A 1 88 ? 28.778 -3.492 -26.562 1.00 52.28 88 GLY A CA 1
ATOM 705 C C . GLY A 1 88 ? 29.386 -2.223 -27.146 1.00 52.28 88 GLY A C 1
ATOM 706 O O . GLY A 1 88 ? 28.732 -1.511 -27.903 1.00 52.28 88 GLY A O 1
ATOM 707 N N . LEU A 1 89 ? 30.639 -1.926 -26.798 1.00 48.91 89 LEU A N 1
ATOM 708 C CA . LEU A 1 89 ? 31.475 -1.098 -27.658 1.00 48.91 89 LEU A CA 1
ATOM 709 C C . LEU A 1 89 ? 31.714 -1.916 -28.929 1.00 48.91 89 LEU A C 1
ATOM 711 O O . LEU A 1 89 ? 32.686 -2.667 -29.006 1.00 48.91 89 LEU A O 1
ATOM 715 N N . ASP A 1 90 ? 30.824 -1.786 -29.911 1.00 41.41 90 ASP A N 1
ATOM 716 C CA . ASP A 1 90 ? 31.206 -2.049 -31.289 1.00 41.41 90 ASP A CA 1
ATOM 717 C C . ASP A 1 90 ? 32.300 -1.035 -31.607 1.00 41.41 90 ASP A C 1
ATOM 719 O O . ASP A 1 90 ? 32.065 0.153 -31.831 1.00 41.41 90 ASP A O 1
ATOM 723 N N . GLY A 1 91 ? 33.542 -1.502 -31.500 1.00 46.97 91 GLY A N 1
ATOM 724 C CA . GLY A 1 91 ? 34.704 -0.749 -31.905 1.00 46.97 91 GLY A CA 1
ATOM 725 C C . GLY A 1 91 ? 34.593 -0.469 -33.393 1.00 46.97 91 GLY A C 1
ATOM 726 O O . GLY A 1 91 ? 34.961 -1.317 -34.196 1.00 46.97 91 GLY A O 1
ATOM 727 N N . ASN A 1 92 ? 34.085 0.707 -33.754 1.00 43.06 92 ASN A N 1
ATOM 728 C CA . ASN A 1 92 ? 34.653 1.509 -34.824 1.00 43.06 92 ASN A CA 1
ATOM 729 C C . ASN A 1 92 ? 34.064 2.921 -34.911 1.00 43.06 92 ASN A C 1
ATOM 731 O O . ASN A 1 92 ? 32.861 3.133 -34.985 1.00 43.06 92 ASN A O 1
ATOM 735 N N . SER A 1 93 ? 35.017 3.833 -35.081 1.00 38.34 93 SER A N 1
ATOM 736 C CA . SER A 1 93 ? 34.926 5.194 -35.599 1.00 38.34 93 SER A CA 1
ATOM 737 C C . SER A 1 93 ? 34.586 6.316 -34.620 1.00 38.34 93 SER A C 1
ATOM 739 O O . SER A 1 93 ? 33.466 6.490 -34.154 1.00 38.34 93 SER A O 1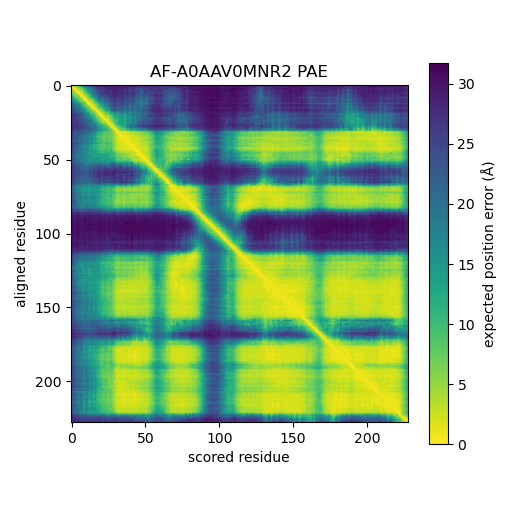
ATOM 741 N N . ALA A 1 94 ? 35.616 7.138 -34.415 1.00 47.72 94 ALA A N 1
ATOM 742 C CA . ALA A 1 94 ? 35.532 8.547 -34.073 1.00 47.72 94 ALA A CA 1
ATOM 743 C C . ALA A 1 94 ? 34.410 9.248 -34.860 1.00 47.72 94 ALA A C 1
ATOM 745 O O . ALA A 1 94 ? 34.286 9.020 -36.062 1.00 47.72 94 ALA A O 1
ATOM 746 N N . ASP A 1 95 ? 33.603 10.088 -34.214 1.00 38.50 95 ASP A N 1
ATOM 747 C CA . ASP A 1 95 ? 33.841 11.533 -34.119 1.00 38.50 95 ASP A CA 1
ATOM 748 C C . ASP A 1 95 ? 32.699 12.235 -33.346 1.00 38.50 95 ASP A C 1
ATOM 750 O O . ASP A 1 95 ? 31.558 11.783 -33.335 1.00 38.50 95 ASP A O 1
ATOM 754 N N . SER A 1 96 ? 33.035 13.381 -32.752 1.00 41.66 96 SER A N 1
ATOM 755 C CA . SER A 1 96 ? 32.168 14.513 -32.377 1.00 41.66 96 SER A CA 1
ATOM 756 C C . SER A 1 96 ? 30.967 14.344 -31.413 1.00 41.66 96 SER A C 1
ATOM 758 O O . SER A 1 96 ? 29.918 13.807 -31.742 1.00 41.66 96 SER A O 1
ATOM 760 N N . SER A 1 97 ? 31.129 14.984 -30.245 1.00 49.06 97 SER A N 1
ATOM 761 C CA . SER A 1 97 ? 30.165 15.820 -29.494 1.00 49.06 97 SER A CA 1
ATOM 762 C C . SER A 1 97 ? 28.689 15.403 -29.374 1.00 49.06 97 SER A C 1
ATOM 764 O O . SER A 1 97 ? 27.942 15.595 -30.325 1.00 49.06 97 SER A O 1
ATOM 766 N N . GLN A 1 98 ? 28.216 15.114 -28.149 1.00 38.34 98 GLN A N 1
ATOM 767 C CA . GLN A 1 98 ? 26.969 15.721 -27.647 1.00 38.34 98 GLN A CA 1
ATOM 768 C C . GLN A 1 98 ? 26.712 15.526 -26.140 1.00 38.34 98 GLN A C 1
ATOM 770 O O . GLN A 1 98 ? 26.738 14.423 -25.612 1.00 38.34 98 GLN A O 1
ATOM 775 N N . GLU A 1 99 ? 26.479 16.672 -25.496 1.00 35.66 99 GLU A N 1
ATOM 776 C CA . GLU A 1 99 ? 25.452 16.992 -24.494 1.00 35.66 99 GLU A CA 1
ATOM 777 C C . GLU A 1 99 ? 25.149 16.009 -23.347 1.00 35.66 99 GLU A C 1
ATOM 779 O O . GLU A 1 99 ? 24.479 14.988 -23.476 1.00 35.66 99 GLU A O 1
ATOM 784 N N . ASN A 1 100 ? 25.539 16.460 -22.151 1.00 44.84 100 ASN A N 1
ATOM 785 C CA . ASN A 1 100 ? 25.062 15.990 -20.857 1.00 44.84 100 ASN A CA 1
ATOM 786 C C . ASN A 1 100 ? 23.528 16.044 -20.768 1.00 44.84 100 ASN A C 1
ATOM 788 O O . ASN A 1 100 ? 22.963 17.101 -20.487 1.00 44.84 100 ASN A O 1
ATOM 792 N N . SER A 1 101 ? 22.855 14.896 -20.858 1.00 50.19 101 SER A N 1
ATOM 793 C CA . SER A 1 101 ? 21.617 14.698 -20.108 1.00 50.19 101 SER A CA 1
ATOM 794 C C . SER A 1 101 ? 21.339 13.226 -19.791 1.00 50.19 101 SER A C 1
ATOM 796 O O . SER A 1 101 ? 21.450 12.342 -20.635 1.00 50.19 101 SER A O 1
ATOM 798 N N . SER A 1 102 ? 20.864 13.033 -18.561 1.00 42.12 102 SER A N 1
ATOM 799 C CA . SER A 1 102 ? 19.995 11.953 -18.087 1.00 42.12 102 SER A CA 1
ATOM 800 C C . SER A 1 102 ? 20.608 10.641 -17.558 1.00 42.12 102 SER A C 1
ATOM 802 O O . SER A 1 102 ? 21.295 9.885 -18.230 1.00 42.12 102 SER A O 1
ATOM 804 N N . SER A 1 103 ? 20.206 10.376 -16.309 1.00 42.69 103 SER A N 1
ATOM 805 C CA . SER A 1 103 ? 20.130 9.089 -15.613 1.00 42.69 103 SER A CA 1
ATOM 806 C C . SER A 1 103 ? 21.441 8.397 -15.236 1.00 42.69 103 SER A C 1
ATOM 808 O O . SER A 1 103 ? 21.916 7.462 -15.877 1.00 42.69 103 SER A O 1
ATOM 810 N N . VAL A 1 104 ? 21.979 8.797 -14.082 1.00 43.12 104 VAL A N 1
ATOM 811 C CA . VAL A 1 104 ? 22.965 8.006 -13.337 1.00 43.12 104 VAL A CA 1
ATOM 812 C C . VAL A 1 104 ? 22.230 6.862 -12.624 1.00 43.12 104 VAL A C 1
ATOM 814 O O . VAL A 1 104 ? 22.040 6.894 -11.414 1.00 43.12 104 VAL A O 1
ATOM 817 N N . ASN A 1 105 ? 21.802 5.846 -13.374 1.00 46.38 105 ASN A N 1
ATOM 818 C CA . ASN A 1 105 ? 21.440 4.555 -12.791 1.00 46.38 105 ASN A CA 1
ATOM 819 C C . ASN A 1 105 ? 22.726 3.761 -12.572 1.00 46.38 105 ASN A C 1
ATOM 821 O O . ASN A 1 105 ? 23.244 3.180 -13.516 1.00 46.38 105 ASN A O 1
ATOM 825 N N . GLY A 1 1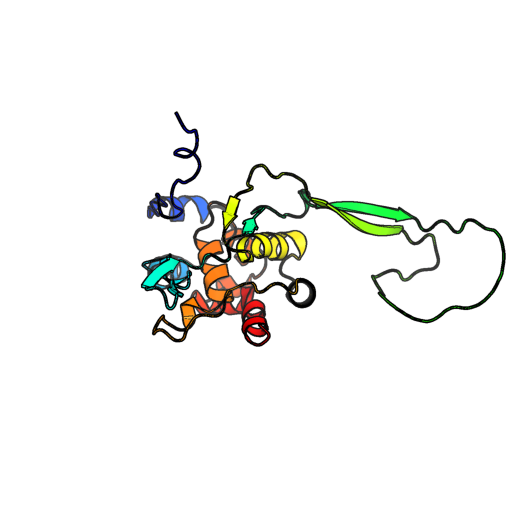06 ? 23.263 3.784 -11.350 1.00 46.53 106 GLY A N 1
ATOM 826 C CA . GLY A 1 106 ? 24.086 2.723 -10.745 1.00 46.53 106 GLY A CA 1
ATOM 827 C C . GLY A 1 106 ? 25.354 2.208 -11.442 1.00 46.53 106 GLY A C 1
ATOM 828 O O . GLY A 1 106 ? 26.062 1.413 -10.838 1.00 46.53 106 GLY A O 1
ATOM 829 N N . CYS A 1 107 ? 25.706 2.610 -12.662 1.00 51.28 107 CYS A N 1
ATOM 830 C CA . CYS A 1 107 ? 26.828 1.998 -13.361 1.00 51.28 107 CYS A CA 1
ATOM 831 C C . CYS A 1 107 ? 28.116 2.801 -13.139 1.00 51.28 107 CYS A C 1
ATOM 833 O O . CYS A 1 107 ? 28.465 3.701 -13.895 1.00 51.28 107 CYS A O 1
ATOM 835 N N . LYS A 1 108 ? 28.846 2.459 -12.081 1.00 49.12 108 LYS A N 1
ATOM 836 C CA . LYS A 1 108 ? 30.260 2.807 -11.922 1.00 49.12 108 LYS A CA 1
ATOM 837 C C . LYS A 1 108 ? 31.069 1.514 -11.898 1.00 49.12 108 LYS A C 1
ATOM 839 O O . LYS A 1 108 ? 31.103 0.880 -10.858 1.00 49.12 108 LYS A O 1
ATOM 844 N N . ASP A 1 109 ? 31.660 1.127 -13.027 1.00 45.72 109 ASP A N 1
ATOM 845 C CA . ASP A 1 109 ? 33.094 0.813 -13.127 1.00 45.72 109 ASP A CA 1
ATOM 846 C C . ASP A 1 109 ? 33.500 0.514 -14.583 1.00 45.72 109 ASP A C 1
ATOM 848 O O . ASP A 1 109 ? 32.656 0.198 -15.423 1.00 45.72 109 ASP A O 1
ATOM 852 N N . GLY A 1 110 ? 34.788 0.666 -14.892 1.00 48.19 110 GLY A N 1
ATOM 853 C CA . GLY A 1 110 ? 35.384 0.539 -16.228 1.00 48.19 110 GLY A CA 1
ATOM 854 C C . GLY A 1 110 ? 35.483 -0.895 -16.767 1.00 48.19 110 GLY A C 1
ATOM 855 O O . GLY A 1 110 ? 36.572 -1.450 -16.870 1.00 48.19 110 GLY A O 1
ATOM 856 N N . GLY A 1 111 ? 34.350 -1.465 -17.171 1.00 53.69 111 GLY A N 1
ATOM 857 C CA . GLY A 1 111 ? 34.196 -2.734 -17.893 1.00 53.69 111 GLY A CA 1
ATOM 858 C C . GLY A 1 111 ? 32.755 -2.847 -18.399 1.00 53.69 111 GLY A C 1
ATOM 859 O O . GLY A 1 111 ? 31.919 -2.063 -17.959 1.00 53.69 111 GLY A O 1
ATOM 860 N N . PHE A 1 112 ? 32.465 -3.742 -19.354 1.00 53.62 112 PHE A N 1
ATOM 861 C CA . PHE A 1 112 ? 31.134 -3.934 -19.967 1.00 53.62 112 PHE A CA 1
ATOM 862 C C . PH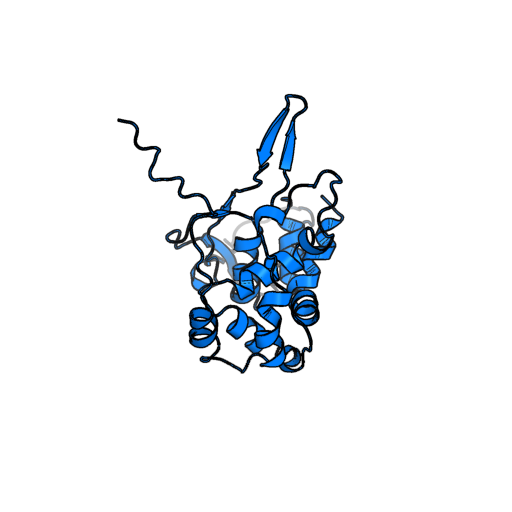E A 1 112 ? 29.974 -3.604 -19.009 1.00 53.62 112 PHE A C 1
ATOM 864 O O . PHE A 1 112 ? 29.742 -4.306 -18.027 1.00 53.62 112 PHE A O 1
ATOM 871 N N . ARG A 1 113 ? 29.256 -2.507 -19.284 1.00 64.12 113 ARG A N 1
ATOM 872 C CA . ARG A 1 113 ? 28.150 -2.042 -18.439 1.00 64.12 113 ARG A CA 1
ATOM 873 C C . ARG A 1 113 ? 26.895 -2.808 -18.844 1.00 64.12 113 ARG A C 1
ATOM 875 O O . ARG A 1 113 ? 26.180 -2.391 -19.751 1.00 64.12 113 ARG A O 1
ATOM 882 N N . THR A 1 114 ? 26.646 -3.940 -18.196 1.00 70.06 114 THR A N 1
ATOM 883 C CA . THR A 1 114 ? 25.318 -4.566 -18.183 1.00 70.06 114 THR A CA 1
ATOM 884 C C . THR A 1 114 ? 24.375 -3.673 -17.387 1.00 70.06 114 THR A C 1
ATOM 886 O O . THR A 1 114 ? 24.517 -3.538 -16.172 1.00 70.06 114 THR A O 1
ATOM 889 N N . CYS A 1 115 ? 23.438 -3.030 -18.078 1.00 79.94 115 CYS A N 1
ATOM 890 C CA . CYS A 1 115 ? 22.334 -2.309 -17.458 1.00 79.94 115 CYS A CA 1
ATOM 891 C C . CYS A 1 115 ? 21.135 -3.252 -17.370 1.00 79.94 115 CYS A C 1
ATOM 893 O O . CYS A 1 115 ? 20.817 -3.912 -18.355 1.00 79.94 115 CYS A O 1
ATOM 895 N N . TRP A 1 116 ? 20.475 -3.311 -16.217 1.00 86.12 116 TRP A N 1
ATOM 896 C CA . TRP A 1 116 ? 19.237 -4.068 -16.057 1.00 86.12 116 TRP A CA 1
ATOM 897 C C . TRP A 1 116 ? 18.048 -3.116 -16.093 1.00 86.12 116 TRP A C 1
ATOM 899 O O . TRP A 1 116 ? 18.068 -2.075 -15.432 1.00 86.12 116 TRP A O 1
ATOM 909 N N . HIS A 1 117 ? 17.018 -3.468 -16.851 1.00 87.00 117 HIS A N 1
ATOM 910 C CA . HIS A 1 117 ? 15.755 -2.738 -16.881 1.00 87.00 117 HIS A CA 1
ATOM 911 C C . HIS A 1 117 ? 14.577 -3.716 -16.846 1.00 87.00 117 HIS A C 1
ATOM 913 O O . HIS A 1 117 ? 14.704 -4.836 -17.341 1.00 87.00 117 HIS A O 1
ATOM 919 N N . PRO A 1 118 ? 13.427 -3.320 -16.279 1.00 89.88 118 PRO A N 1
ATOM 920 C CA . PRO A 1 118 ? 12.219 -4.125 -16.389 1.00 89.88 118 PRO A CA 1
ATOM 921 C C . PRO A 1 118 ? 11.807 -4.210 -17.863 1.00 89.88 118 PRO A C 1
ATOM 923 O O . PRO A 1 118 ? 11.765 -3.192 -18.560 1.00 89.88 118 PRO A O 1
ATOM 926 N N . GLY A 1 119 ? 11.558 -5.425 -18.344 1.00 91.12 119 GLY A N 1
ATOM 927 C CA . GLY A 1 119 ? 11.111 -5.702 -19.710 1.00 91.12 119 GLY A CA 1
ATOM 928 C C . GLY A 1 119 ? 9.628 -6.046 -19.763 1.00 91.12 119 GLY A C 1
ATOM 929 O O . GLY A 1 119 ? 8.863 -5.449 -20.526 1.00 91.12 119 GLY A O 1
ATOM 930 N N . HIS A 1 120 ? 9.197 -6.979 -18.911 1.00 93.00 120 HIS A N 1
ATOM 931 C CA . HIS A 1 120 ? 7.840 -7.522 -18.925 1.00 93.00 120 HIS A CA 1
ATOM 932 C C . HIS A 1 120 ? 7.276 -7.692 -17.512 1.00 93.00 120 HIS A C 1
ATOM 934 O O . HIS A 1 120 ? 8.013 -7.980 -16.574 1.00 93.00 120 HIS A O 1
ATOM 940 N N . ILE A 1 121 ? 5.956 -7.545 -17.393 1.00 95.00 121 ILE A N 1
ATOM 941 C CA . ILE A 1 121 ? 5.176 -7.945 -16.216 1.00 95.00 121 ILE A CA 1
ATOM 942 C C . ILE A 1 121 ? 4.466 -9.249 -16.582 1.00 95.00 121 ILE A C 1
ATOM 944 O O . ILE A 1 121 ? 3.940 -9.366 -17.694 1.00 95.00 121 ILE A O 1
ATOM 948 N N . LEU A 1 122 ? 4.508 -10.227 -15.687 1.00 94.62 122 LEU A N 1
ATOM 949 C CA . LEU A 1 122 ? 3.977 -11.575 -15.867 1.00 94.62 122 LEU A CA 1
ATOM 950 C C . LEU A 1 122 ? 2.848 -11.849 -14.860 1.00 94.62 122 LEU A C 1
ATOM 952 O O . LEU A 1 122 ? 2.661 -11.095 -13.921 1.00 94.62 122 LEU A O 1
ATOM 956 N N . ASP A 1 123 ? 2.126 -12.948 -15.080 1.00 92.94 123 ASP A N 1
ATOM 957 C CA . ASP A 1 123 ? 1.056 -13.472 -14.213 1.00 92.94 123 ASP A CA 1
ATOM 958 C C . ASP A 1 123 ? -0.149 -12.547 -13.945 1.00 92.94 123 ASP A C 1
ATOM 960 O O . ASP A 1 123 ? -0.451 -12.123 -12.835 1.00 92.94 123 ASP A O 1
ATOM 964 N N . PHE A 1 124 ? -0.952 -12.329 -14.985 1.00 93.81 124 PHE A N 1
ATOM 965 C CA . PHE A 1 124 ? -2.208 -11.577 -14.890 1.00 93.81 124 PHE A CA 1
ATOM 966 C C . PHE A 1 124 ? -3.399 -12.404 -14.368 1.00 93.81 124 PHE A C 1
ATOM 968 O O . PHE A 1 124 ? -4.551 -12.019 -14.585 1.00 93.81 124 PHE A O 1
ATOM 975 N N . SER A 1 125 ? -3.176 -13.560 -13.733 1.00 91.06 125 SER A N 1
ATOM 976 C CA . SER A 1 125 ? -4.273 -14.425 -13.267 1.00 91.06 125 SER A CA 1
ATOM 977 C C . SER A 1 125 ? -5.151 -13.759 -12.195 1.00 91.06 125 SER A C 1
ATOM 979 O O . SER A 1 125 ? -6.356 -14.012 -12.149 1.00 91.06 125 SER A O 1
ATOM 981 N N . ASN A 1 126 ? -4.569 -12.837 -11.420 1.00 87.38 126 ASN A N 1
ATOM 982 C CA . ASN A 1 126 ? -5.222 -12.058 -10.362 1.00 87.38 126 ASN A CA 1
ATOM 983 C C . ASN A 1 126 ? -5.770 -10.690 -10.823 1.00 87.38 126 ASN A C 1
ATOM 985 O O . ASN A 1 126 ? -6.201 -9.875 -9.999 1.00 87.38 126 ASN A O 1
ATOM 989 N N . LEU A 1 127 ? -5.786 -10.428 -12.138 1.00 90.69 127 LEU A N 1
ATOM 990 C CA . LEU A 1 127 ? -6.212 -9.147 -12.699 1.00 90.69 127 LEU A CA 1
ATOM 991 C C . LEU A 1 127 ? -7.668 -8.818 -12.330 1.00 90.69 127 LEU A C 1
ATOM 993 O O . LEU A 1 127 ? -8.598 -9.568 -12.632 1.00 90.69 127 LEU A O 1
ATOM 997 N N . LYS A 1 128 ? -7.885 -7.638 -11.743 1.00 88.56 128 LYS A N 1
ATOM 998 C CA . LYS A 1 128 ? -9.211 -7.172 -11.314 1.00 88.56 128 LYS A CA 1
ATOM 999 C C . LYS A 1 128 ? -9.407 -5.674 -11.521 1.00 88.56 128 LYS A C 1
ATOM 1001 O O . LYS A 1 128 ? -8.474 -4.933 -11.803 1.00 88.56 128 LYS A O 1
ATOM 1006 N N . CYS A 1 129 ? -10.648 -5.216 -11.397 1.00 85.44 129 CYS A N 1
ATOM 1007 C CA . CYS A 1 129 ? -10.979 -3.793 -11.410 1.00 85.44 129 CYS A CA 1
ATOM 1008 C C . CYS A 1 129 ? -10.936 -3.251 -9.972 1.00 85.44 129 CYS A C 1
ATOM 1010 O O . CYS A 1 129 ? -11.590 -3.819 -9.096 1.00 85.44 129 CYS A O 1
ATOM 1012 N N . GLY A 1 130 ? -10.175 -2.185 -9.708 1.00 83.19 130 GLY A N 1
ATOM 1013 C CA . GLY A 1 130 ? -9.987 -1.675 -8.344 1.00 83.19 130 GLY A CA 1
ATOM 1014 C C . GLY A 1 130 ? -9.236 -0.344 -8.254 1.00 83.19 130 GLY A C 1
ATOM 1015 O O . GLY A 1 130 ? -9.002 0.320 -9.265 1.00 83.19 130 GLY A O 1
ATOM 1016 N N . GLU A 1 131 ? -8.897 0.070 -7.029 1.00 82.56 131 GLU A N 1
ATOM 1017 C CA . GLU A 1 131 ? -8.107 1.284 -6.770 1.00 82.56 131 GLU A CA 1
ATOM 1018 C C . GLU A 1 131 ? -6.623 1.070 -7.103 1.00 82.56 131 GLU A C 1
ATOM 1020 O O . GLU A 1 131 ? -6.048 0.044 -6.749 1.00 82.56 131 GLU A O 1
ATOM 1025 N N . ARG A 1 132 ? -5.971 2.073 -7.709 1.00 85.44 132 ARG A N 1
ATOM 1026 C CA . ARG A 1 132 ? -4.547 2.019 -8.118 1.00 85.44 132 ARG A CA 1
ATOM 1027 C C . ARG A 1 132 ? -3.581 1.714 -6.977 1.00 85.44 132 ARG A C 1
ATOM 1029 O O . ARG A 1 132 ? -2.533 1.123 -7.204 1.00 85.44 132 ARG A O 1
ATOM 1036 N N . ILE A 1 133 ? -3.940 2.103 -5.754 1.00 87.31 133 ILE A N 1
ATOM 1037 C CA . ILE A 1 133 ? -3.140 1.851 -4.550 1.00 87.31 133 ILE A CA 1
ATOM 1038 C C . ILE A 1 133 ? -2.901 0.351 -4.307 1.00 87.31 133 ILE A C 1
ATOM 1040 O O . ILE A 1 133 ? -1.888 -0.009 -3.717 1.00 87.31 133 ILE A O 1
ATOM 1044 N N . LEU A 1 134 ? -3.781 -0.520 -4.813 1.00 88.88 134 LEU A N 1
ATOM 1045 C CA . LEU A 1 134 ? -3.654 -1.971 -4.684 1.00 88.88 134 LEU A CA 1
ATOM 1046 C C . LEU A 1 134 ? -2.458 -2.544 -5.454 1.00 88.88 134 LEU A C 1
ATOM 1048 O O . LEU A 1 134 ? -1.913 -3.544 -5.009 1.00 88.88 134 LEU A O 1
ATOM 1052 N N . ASP A 1 135 ? -2.018 -1.914 -6.549 1.00 91.12 135 ASP A N 1
ATOM 1053 C CA . ASP A 1 135 ? -0.780 -2.308 -7.244 1.00 91.12 135 ASP A CA 1
ATOM 1054 C C . ASP A 1 135 ? 0.470 -1.734 -6.559 1.00 91.12 135 ASP A C 1
ATOM 1056 O O . ASP A 1 135 ? 1.557 -2.288 -6.684 1.00 91.12 135 ASP A O 1
ATOM 1060 N N . ILE A 1 136 ? 0.334 -0.642 -5.799 1.00 92.00 136 ILE A N 1
ATOM 1061 C CA . ILE A 1 136 ? 1.459 -0.020 -5.083 1.00 92.00 136 ILE A CA 1
ATOM 1062 C C . ILE A 1 136 ? 1.886 -0.858 -3.874 1.00 92.00 136 ILE A C 1
ATOM 1064 O O . ILE A 1 136 ? 3.076 -0.920 -3.572 1.00 92.00 136 ILE A O 1
ATOM 1068 N N . ILE A 1 137 ? 0.936 -1.506 -3.191 1.00 92.56 137 ILE A N 1
ATOM 1069 C CA . ILE A 1 137 ? 1.204 -2.329 -2.003 1.00 92.56 137 ILE A CA 1
ATOM 1070 C C . ILE A 1 137 ? 2.235 -3.442 -2.286 1.00 92.56 137 ILE A C 1
ATOM 1072 O O . ILE A 1 137 ? 3.276 -3.431 -1.623 1.00 92.56 137 ILE A O 1
ATOM 1076 N N . PRO A 1 138 ? 2.022 -4.363 -3.250 1.00 93.12 138 PRO A N 1
ATOM 1077 C CA . PRO A 1 138 ? 2.979 -5.437 -3.522 1.00 93.12 138 PRO A CA 1
ATOM 1078 C C . PRO A 1 138 ? 4.317 -4.906 -4.054 1.00 93.12 138 PRO A C 1
ATOM 1080 O O . PRO A 1 138 ? 5.365 -5.362 -3.606 1.00 93.12 138 PRO A O 1
ATOM 1083 N N . ILE A 1 139 ? 4.315 -3.861 -4.894 1.00 94.44 139 ILE A N 1
ATOM 1084 C CA . ILE A 1 139 ? 5.561 -3.239 -5.375 1.00 94.44 139 ILE A CA 1
ATOM 1085 C C . ILE A 1 139 ? 6.395 -2.716 -4.200 1.00 94.44 139 ILE A C 1
ATOM 1087 O O . ILE A 1 139 ? 7.607 -2.924 -4.143 1.00 94.44 139 ILE A O 1
ATOM 1091 N N . TYR A 1 140 ? 5.766 -2.022 -3.251 1.00 95.12 140 TYR A N 1
ATOM 1092 C CA . TYR A 1 140 ? 6.493 -1.438 -2.132 1.00 95.12 140 TYR A CA 1
ATOM 1093 C C . TYR A 1 140 ? 7.053 -2.495 -1.179 1.00 95.12 140 TYR A C 1
ATOM 1095 O O . TYR A 1 140 ? 8.207 -2.403 -0.756 1.00 95.12 140 TYR A O 1
ATOM 1103 N N . LEU A 1 141 ? 6.239 -3.490 -0.832 1.00 94.38 141 LEU A N 1
ATOM 1104 C CA . LEU A 1 141 ? 6.615 -4.487 0.163 1.00 94.38 141 LEU A CA 1
ATOM 1105 C C . LEU A 1 141 ? 7.565 -5.539 -0.410 1.00 94.38 141 LEU A C 1
ATOM 1107 O O . LEU A 1 141 ? 8.516 -5.923 0.269 1.00 94.38 141 LEU A O 1
ATOM 1111 N N . ASP A 1 142 ? 7.345 -5.973 -1.649 1.00 93.50 142 ASP A N 1
ATOM 1112 C CA . ASP A 1 142 ? 8.086 -7.093 -2.216 1.00 93.50 142 ASP A CA 1
ATOM 1113 C C . ASP A 1 142 ? 9.240 -6.650 -3.125 1.00 93.50 142 ASP A C 1
ATOM 1115 O O . ASP A 1 142 ? 10.382 -7.043 -2.898 1.00 93.50 142 ASP A O 1
ATOM 1119 N N . ILE A 1 143 ? 9.013 -5.720 -4.057 1.00 94.19 143 ILE A N 1
ATOM 1120 C CA . ILE A 1 143 ? 10.080 -5.243 -4.956 1.00 94.19 143 ILE A CA 1
ATOM 1121 C C . ILE A 1 143 ? 11.007 -4.253 -4.240 1.00 94.19 143 ILE A C 1
ATOM 1123 O O . ILE A 1 143 ? 12.231 -4.377 -4.297 1.00 94.19 143 ILE A O 1
ATOM 1127 N N . PHE A 1 144 ? 10.445 -3.253 -3.556 1.00 95.00 144 PHE A N 1
ATOM 1128 C CA . PHE A 1 144 ? 11.238 -2.223 -2.869 1.00 95.00 144 PHE A CA 1
ATOM 1129 C C . PHE A 1 144 ? 11.644 -2.610 -1.451 1.00 95.00 144 PHE A C 1
ATOM 1131 O O . PHE A 1 144 ? 12.418 -1.878 -0.834 1.00 95.00 144 PHE A O 1
ATOM 1138 N N . ARG A 1 145 ? 11.147 -3.741 -0.931 1.00 94.50 145 ARG A N 1
ATOM 1139 C CA . ARG A 1 145 ? 11.475 -4.250 0.411 1.00 94.50 145 ARG A CA 1
ATOM 1140 C C . ARG A 1 145 ? 11.275 -3.192 1.509 1.00 94.50 145 ARG A C 1
ATOM 1142 O O . ARG A 1 145 ? 12.054 -3.116 2.456 1.00 94.50 145 ARG A O 1
ATOM 1149 N N . GLY A 1 146 ? 10.257 -2.341 1.352 1.00 93.94 146 GLY A N 1
ATOM 1150 C CA . GLY A 1 146 ? 9.944 -1.266 2.291 1.00 93.94 146 GLY A CA 1
ATOM 1151 C C . GLY A 1 146 ? 10.820 -0.008 2.194 1.00 93.94 146 GLY A C 1
ATOM 1152 O O . GLY A 1 146 ? 10.755 0.840 3.084 1.00 93.94 146 GLY A O 1
ATOM 1153 N N . ASP A 1 147 ? 11.638 0.163 1.148 1.00 94.88 147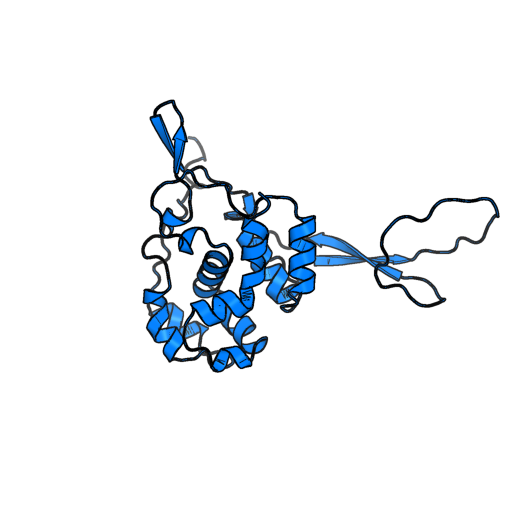 ASP A N 1
ATOM 1154 C CA . ASP A 1 147 ? 12.422 1.392 0.965 1.00 94.88 147 ASP A CA 1
ATOM 1155 C C . ASP A 1 147 ? 11.525 2.570 0.547 1.00 94.88 147 ASP A C 1
ATOM 1157 O O . ASP A 1 147 ? 11.100 2.712 -0.607 1.00 94.88 147 ASP A O 1
ATOM 1161 N N . SER A 1 148 ? 11.248 3.453 1.507 1.00 92.62 148 SER A N 1
ATOM 1162 C CA . SER A 1 148 ? 10.412 4.641 1.315 1.00 92.62 148 SER A CA 1
ATOM 1163 C C . SER A 1 148 ? 10.988 5.632 0.297 1.00 92.62 148 SER A C 1
ATOM 1165 O O . SER A 1 148 ? 10.230 6.377 -0.329 1.00 92.62 148 SER A O 1
ATOM 1167 N N . SER A 1 149 ? 12.304 5.618 0.065 1.00 93.56 149 SER A N 1
ATOM 1168 C CA . SER A 1 149 ? 12.959 6.453 -0.946 1.00 93.56 149 SER A CA 1
ATOM 1169 C C . SER A 1 149 ? 12.583 5.995 -2.353 1.00 93.56 149 SER A C 1
ATOM 1171 O O . SER A 1 149 ? 12.282 6.826 -3.212 1.00 93.56 149 SER A O 1
ATOM 1173 N N . LEU A 1 150 ? 12.554 4.677 -2.587 1.00 94.19 150 LEU A N 1
ATOM 1174 C CA . LEU A 1 150 ? 12.131 4.095 -3.864 1.00 94.19 150 LEU A CA 1
ATOM 1175 C C . LEU A 1 150 ? 10.637 4.301 -4.099 1.00 94.19 150 LEU A C 1
ATOM 1177 O O . LEU A 1 150 ? 10.245 4.688 -5.200 1.00 94.19 150 LEU A O 1
ATOM 1181 N N . LEU A 1 151 ? 9.816 4.131 -3.057 1.00 93.00 151 LEU A N 1
ATOM 1182 C CA . LEU A 1 151 ? 8.387 4.425 -3.13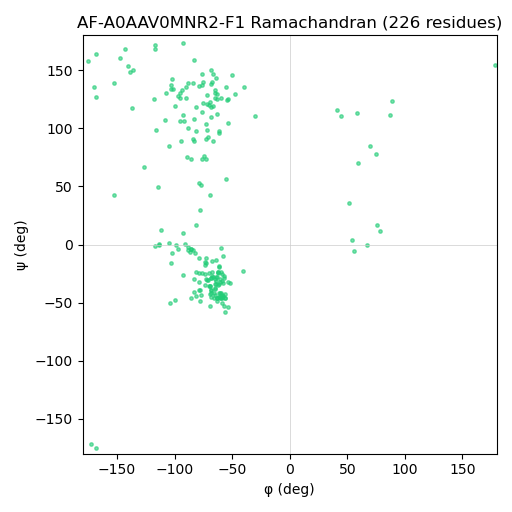7 1.00 93.00 151 LEU A CA 1
ATOM 1183 C C . LEU A 1 151 ? 8.146 5.892 -3.507 1.00 93.00 151 LEU A C 1
ATOM 1185 O O . LEU A 1 151 ? 7.372 6.171 -4.417 1.00 93.00 151 LEU A O 1
ATOM 1189 N N . LYS A 1 152 ? 8.862 6.836 -2.889 1.00 90.81 152 LYS A N 1
ATOM 1190 C CA . LYS A 1 152 ? 8.762 8.256 -3.244 1.00 90.81 152 LYS A CA 1
ATOM 1191 C C . LYS A 1 152 ? 9.111 8.515 -4.711 1.00 90.81 152 LYS A C 1
ATOM 1193 O O . LYS A 1 152 ? 8.353 9.182 -5.407 1.00 90.81 152 LYS A O 1
ATOM 1198 N N . VAL A 1 153 ? 10.210 7.935 -5.203 1.00 91.69 153 VAL A N 1
ATOM 1199 C CA . VAL A 1 153 ? 10.596 8.049 -6.619 1.00 91.69 153 VAL A CA 1
ATOM 1200 C C . VAL A 1 153 ? 9.530 7.448 -7.536 1.00 91.69 153 VAL A C 1
ATOM 1202 O O . VAL A 1 153 ? 9.221 8.043 -8.568 1.00 91.69 153 VAL A O 1
ATOM 1205 N N . LEU A 1 154 ? 8.948 6.299 -7.180 1.00 90.94 154 LEU A N 1
ATOM 1206 C CA . LEU A 1 154 ? 7.853 5.704 -7.943 1.00 90.94 154 LEU A CA 1
ATOM 1207 C C . LEU A 1 154 ? 6.667 6.667 -8.018 1.00 90.94 154 LEU A C 1
ATOM 1209 O O . LEU A 1 154 ? 6.201 6.941 -9.118 1.00 90.94 154 LEU A O 1
ATOM 1213 N N . LEU A 1 155 ? 6.221 7.216 -6.888 1.00 88.00 155 LEU A N 1
ATOM 1214 C CA . LEU A 1 155 ? 5.080 8.135 -6.813 1.00 88.00 155 LEU A CA 1
ATOM 1215 C C . LEU A 1 155 ? 5.316 9.412 -7.632 1.00 88.00 155 LEU A C 1
ATOM 1217 O O . LEU A 1 155 ? 4.473 9.774 -8.457 1.00 88.00 155 LEU A O 1
ATOM 1221 N N . ASP A 1 156 ? 6.504 10.015 -7.512 1.00 86.19 156 ASP A N 1
ATOM 1222 C CA . ASP A 1 156 ? 6.914 11.196 -8.284 1.00 86.19 156 ASP A CA 1
ATOM 1223 C C . ASP A 1 156 ? 6.884 10.936 -9.805 1.00 86.19 156 ASP A C 1
ATOM 1225 O O . ASP A 1 156 ? 6.643 11.837 -10.619 1.00 86.19 156 ASP A O 1
ATOM 1229 N N . ARG A 1 157 ? 7.150 9.690 -10.223 1.00 87.38 157 ARG A N 1
ATOM 1230 C CA . ARG A 1 157 ? 7.188 9.276 -11.635 1.00 87.38 157 ARG A CA 1
ATOM 1231 C C . ARG A 1 157 ? 5.862 8.726 -12.146 1.00 87.38 157 ARG A C 1
ATOM 1233 O O . ARG A 1 157 ? 5.616 8.841 -13.347 1.00 87.38 157 ARG A O 1
ATOM 1240 N N . TYR A 1 158 ? 5.024 8.178 -11.267 1.00 83.00 158 TYR A N 1
ATOM 1241 C CA . TYR A 1 158 ? 3.744 7.559 -11.601 1.00 83.00 158 TYR A CA 1
ATOM 1242 C C . TYR A 1 158 ? 2.788 8.584 -12.217 1.00 83.00 158 TYR A C 1
ATOM 1244 O O . TYR A 1 158 ? 2.055 8.246 -13.143 1.00 83.00 158 TYR A O 1
ATOM 1252 N N . LYS A 1 159 ? 2.849 9.853 -11.765 1.00 71.56 159 LYS A N 1
ATOM 1253 C CA . LYS A 1 159 ? 2.136 11.031 -12.319 1.00 71.56 159 LYS A CA 1
ATOM 1254 C C . LYS A 1 159 ? 0.612 10.890 -12.455 1.00 71.56 159 LYS A C 1
ATOM 1256 O O . LYS A 1 159 ? -0.041 11.794 -12.973 1.00 71.56 159 LYS A O 1
ATOM 1261 N N . LEU A 1 160 ? 0.040 9.779 -12.009 1.00 64.12 160 LEU A N 1
ATOM 1262 C CA . LEU A 1 160 ? -1.386 9.514 -12.008 1.00 64.12 160 LEU A CA 1
ATOM 1263 C C . LEU A 1 160 ? -1.919 9.702 -10.591 1.00 64.12 160 LEU A C 1
ATOM 1265 O O . LEU A 1 160 ? -1.300 9.221 -9.640 1.00 64.12 160 LEU A O 1
ATOM 1269 N N . PRO A 1 161 ? -3.080 10.355 -10.435 1.00 66.81 161 PRO A N 1
ATOM 1270 C CA . PRO A 1 161 ? -3.670 10.533 -9.123 1.00 66.81 161 PRO A CA 1
ATOM 1271 C C . PRO A 1 161 ? -4.027 9.160 -8.543 1.00 66.81 161 PRO A C 1
ATOM 1273 O O . PRO A 1 161 ? -4.728 8.369 -9.184 1.00 66.81 161 PRO A O 1
ATOM 1276 N N . LEU A 1 162 ? -3.524 8.860 -7.345 1.00 67.12 162 LEU A N 1
ATOM 1277 C CA . LEU A 1 162 ? -3.860 7.625 -6.628 1.00 67.12 162 LEU A CA 1
ATOM 1278 C C . LEU A 1 162 ? -5.284 7.660 -6.058 1.00 67.12 162 LEU A C 1
ATOM 1280 O O . LEU A 1 162 ? -5.851 6.613 -5.763 1.00 67.12 162 LEU A O 1
ATOM 1284 N N . GLN A 1 163 ? -5.872 8.855 -5.961 1.00 62.81 163 GLN A N 1
ATOM 1285 C CA . GLN A 1 163 ? -7.259 9.096 -5.584 1.00 62.81 163 GLN A CA 1
ATOM 1286 C C . GLN A 1 163 ? -7.861 10.224 -6.417 1.00 62.81 163 GLN A C 1
ATOM 1288 O O . GLN A 1 163 ? -7.165 11.127 -6.871 1.00 62.81 163 GLN A O 1
ATOM 1293 N N . MET A 1 164 ? -9.180 10.203 -6.586 1.00 57.03 164 MET A N 1
ATOM 1294 C CA . MET A 1 164 ? -9.916 11.317 -7.178 1.00 57.03 164 MET A CA 1
ATOM 1295 C C . MET A 1 164 ? -10.237 12.364 -6.103 1.00 57.03 164 MET A C 1
ATOM 1297 O O . MET A 1 164 ? -10.621 12.007 -4.988 1.00 57.03 164 MET A O 1
ATOM 1301 N N . LYS A 1 165 ? -10.102 13.655 -6.440 1.00 55.09 165 LYS A N 1
ATOM 1302 C CA . LYS A 1 165 ? -10.476 14.771 -5.557 1.00 55.09 165 LYS A CA 1
ATOM 1303 C C . LYS A 1 165 ? -11.925 14.624 -5.101 1.00 55.09 165 LYS A C 1
ATOM 1305 O O . LYS A 1 165 ? -12.829 14.540 -5.931 1.00 55.09 165 LYS A O 1
ATOM 1310 N N . ARG A 1 166 ? -12.144 14.618 -3.786 1.00 54.56 166 ARG A N 1
ATOM 1311 C CA . ARG A 1 166 ? -13.491 14.642 -3.213 1.00 54.56 166 ARG A CA 1
ATOM 1312 C C . ARG A 1 166 ? -14.079 16.049 -3.300 1.00 54.56 166 ARG A C 1
ATOM 1314 O O . ARG A 1 166 ? -13.394 17.024 -2.994 1.00 54.56 166 ARG A O 1
ATOM 1321 N N . SER A 1 167 ? -15.354 16.153 -3.672 1.00 47.81 167 SER A N 1
ATOM 1322 C CA . SER A 1 167 ? -16.150 17.335 -3.335 1.00 47.81 167 SER A CA 1
ATOM 1323 C C . SER A 1 167 ? -16.333 17.373 -1.812 1.00 47.81 167 SER A C 1
ATOM 1325 O O . SER A 1 167 ? -16.339 16.334 -1.155 1.00 47.81 167 SER A O 1
ATOM 1327 N N . SER A 1 168 ? -16.395 18.575 -1.243 1.00 46.44 168 SER A N 1
ATOM 1328 C CA . SER A 1 168 ? -16.234 18.904 0.183 1.00 46.44 168 SER A CA 1
ATOM 1329 C C . SER A 1 168 ? -17.362 18.425 1.117 1.00 46.44 168 SER A C 1
ATOM 1331 O O . SER A 1 168 ? -17.819 19.178 1.977 1.00 46.44 168 SER A O 1
ATOM 1333 N N . VAL A 1 169 ? -17.857 17.202 0.944 1.00 44.97 169 VAL A N 1
ATOM 1334 C CA . VAL A 1 169 ? -18.870 16.600 1.812 1.00 44.97 169 VAL A CA 1
ATOM 1335 C C . VAL A 1 169 ? -18.180 15.894 2.980 1.00 44.97 169 VAL A C 1
ATOM 1337 O O . VAL A 1 169 ? -17.142 15.258 2.817 1.00 44.97 169 VAL A O 1
ATOM 1340 N N . THR A 1 170 ? -18.781 16.061 4.156 1.00 49.66 170 THR A N 1
ATOM 1341 C CA . THR A 1 170 ? -18.415 15.670 5.528 1.00 49.66 170 THR A CA 1
ATOM 1342 C C . THR A 1 170 ? -18.126 14.175 5.742 1.00 49.66 170 THR A C 1
ATOM 1344 O O . THR A 1 170 ? -18.759 13.521 6.567 1.00 49.66 170 THR A O 1
ATOM 1347 N N . ILE A 1 171 ? -17.188 13.612 4.993 1.00 55.50 171 ILE A N 1
ATOM 1348 C CA . ILE A 1 171 ? -16.620 12.282 5.214 1.00 55.50 171 ILE A CA 1
ATOM 1349 C C . ILE A 1 171 ? -15.410 12.466 6.139 1.00 55.50 171 ILE A C 1
ATOM 1351 O O . ILE A 1 171 ? -14.641 13.405 5.936 1.00 55.50 171 ILE A O 1
ATOM 1355 N N . GLU A 1 172 ? -15.250 11.615 7.162 1.00 62.72 172 GLU A N 1
ATOM 1356 C CA . GLU A 1 172 ? -14.115 11.699 8.098 1.00 62.72 172 GLU A CA 1
ATOM 1357 C C . GLU A 1 172 ? -12.793 11.859 7.331 1.00 62.72 172 GLU A C 1
ATOM 1359 O O . GLU A 1 172 ? -12.503 11.083 6.415 1.00 62.72 172 GLU A O 1
ATOM 1364 N N . GLU A 1 173 ? -11.981 12.853 7.715 1.00 70.38 173 GLU A N 1
ATOM 1365 C CA . GLU A 1 173 ? -10.737 13.222 7.017 1.00 70.38 173 GLU A CA 1
ATOM 1366 C C . GLU A 1 173 ? -9.816 12.008 6.796 1.00 70.38 173 GLU A C 1
ATOM 1368 O O . GLU A 1 173 ? -9.187 11.874 5.744 1.00 70.38 173 GLU A O 1
ATOM 1373 N N . LYS A 1 174 ? -9.826 11.048 7.733 1.00 79.00 174 LYS A N 1
ATOM 1374 C CA . LYS A 1 174 ? -9.039 9.809 7.659 1.00 79.00 174 LYS A CA 1
ATOM 1375 C C . LYS A 1 174 ? -9.373 8.933 6.446 1.00 79.00 174 LYS A C 1
ATOM 1377 O O . LYS A 1 174 ? -8.477 8.311 5.894 1.00 79.00 174 LYS A O 1
ATOM 1382 N N . PHE A 1 175 ? -10.619 8.914 5.960 1.00 76.94 175 PHE A N 1
ATOM 1383 C CA . PHE A 1 175 ? -10.998 8.106 4.791 1.00 76.94 175 PHE A CA 1
ATOM 1384 C C . PHE A 1 175 ? -10.452 8.679 3.481 1.00 76.94 175 PHE A C 1
ATOM 1386 O O . PHE A 1 175 ? -10.510 8.029 2.432 1.00 76.94 175 PHE A O 1
ATOM 1393 N N . GLY A 1 176 ? -10.013 9.940 3.490 1.00 75.44 176 GLY A N 1
ATOM 1394 C CA . GLY A 1 176 ? -9.268 10.545 2.381 1.00 75.44 176 GLY A CA 1
ATOM 1395 C C . GLY A 1 176 ? -7.815 10.137 2.382 1.00 75.44 176 GLY A C 1
ATOM 1396 O O . GLY A 1 176 ? -7.215 10.064 1.324 1.00 75.44 176 GLY A O 1
ATOM 1397 N N . ARG A 1 177 ? -7.284 9.768 3.542 1.00 86.69 177 ARG A N 1
ATOM 1398 C CA . ARG A 1 177 ? -5.866 9.531 3.702 1.00 86.69 177 ARG A CA 1
ATOM 1399 C C . ARG A 1 177 ? -5.424 8.257 2.974 1.00 86.69 177 ARG A C 1
ATOM 1401 O O . ARG A 1 177 ? -5.912 7.162 3.262 1.00 86.69 177 ARG A O 1
ATOM 1408 N N . LEU A 1 178 ? -4.501 8.384 2.026 1.00 88.12 178 LEU A N 1
ATOM 1409 C CA . LEU A 1 178 ? -3.957 7.278 1.235 1.00 88.12 178 LEU A CA 1
ATOM 1410 C C . LEU A 1 178 ? -3.310 6.208 2.116 1.00 88.12 178 LEU A C 1
ATOM 1412 O O . LEU A 1 178 ? -3.546 5.020 1.903 1.00 88.12 178 LEU A O 1
ATOM 1416 N N . SER A 1 179 ? -2.537 6.624 3.122 1.00 92.94 179 SER A N 1
ATOM 1417 C CA . SER A 1 179 ? -1.915 5.692 4.071 1.00 92.94 179 SER A CA 1
ATOM 1418 C C . SER A 1 179 ? -2.941 4.844 4.824 1.00 92.94 179 SER A C 1
ATOM 1420 O O . SER A 1 179 ? -2.771 3.630 4.914 1.00 92.94 179 SER A O 1
ATOM 1422 N N . TYR A 1 180 ? -4.052 5.446 5.259 1.00 93.12 180 TYR A N 1
ATOM 1423 C CA . TYR A 1 180 ? -5.137 4.741 5.944 1.00 93.12 180 TYR A CA 1
ATOM 1424 C C . TYR A 1 180 ? -5.758 3.673 5.047 1.00 93.12 180 TYR A C 1
ATOM 1426 O O . TYR A 1 180 ? -5.939 2.529 5.463 1.00 93.12 180 TYR A O 1
ATOM 1434 N N . ARG A 1 181 ? -6.029 4.012 3.782 1.00 90.12 181 ARG A N 1
ATOM 1435 C CA . ARG A 1 181 ? -6.563 3.044 2.815 1.00 90.12 181 ARG A CA 1
ATOM 1436 C C . ARG A 1 181 ? -5.592 1.905 2.546 1.00 90.12 181 ARG A C 1
ATOM 1438 O O . ARG A 1 181 ? -6.013 0.752 2.567 1.00 90.12 181 ARG A O 1
ATOM 1445 N N . ALA A 1 182 ? -4.313 2.214 2.320 1.00 92.62 182 ALA A N 1
ATOM 1446 C CA . ALA A 1 182 ? -3.286 1.197 2.109 1.00 92.62 182 ALA A CA 1
ATOM 1447 C C . ALA A 1 182 ? -3.235 0.225 3.292 1.00 92.62 182 ALA A C 1
ATOM 1449 O O . ALA A 1 182 ? -3.263 -0.988 3.096 1.00 92.62 182 ALA A O 1
ATOM 1450 N N . MET A 1 183 ? -3.253 0.752 4.518 1.00 94.88 183 MET A N 1
ATOM 1451 C CA . MET A 1 183 ? -3.248 -0.061 5.728 1.00 94.88 183 MET A CA 1
ATOM 1452 C C . MET A 1 183 ? -4.517 -0.912 5.865 1.00 94.88 183 MET A C 1
ATOM 1454 O O . MET A 1 183 ? -4.410 -2.102 6.157 1.00 94.88 183 MET A O 1
ATOM 1458 N N . CYS A 1 184 ? -5.703 -0.358 5.587 1.00 92.31 184 CYS A N 1
ATOM 1459 C CA . CYS A 1 184 ? -6.952 -1.127 5.564 1.00 92.31 184 CYS A CA 1
ATOM 1460 C C . CYS A 1 184 ? -6.879 -2.290 4.566 1.00 92.31 184 CYS A C 1
ATOM 1462 O O . CYS A 1 184 ? -7.244 -3.414 4.904 1.00 92.31 184 CYS A O 1
ATOM 1464 N N . TYR A 1 185 ? -6.356 -2.049 3.360 1.00 89.88 185 TYR A N 1
ATOM 1465 C CA . TYR A 1 185 ? -6.162 -3.104 2.366 1.00 89.88 185 TYR A CA 1
ATOM 1466 C C . TYR A 1 185 ? -5.149 -4.160 2.806 1.00 89.88 185 TYR A C 1
ATOM 1468 O O . TYR A 1 185 ? -5.347 -5.330 2.502 1.00 89.88 185 TYR A O 1
ATOM 1476 N N . CYS A 1 186 ? -4.105 -3.783 3.546 1.00 92.25 186 CYS A N 1
ATOM 1477 C CA . CYS A 1 186 ? -3.147 -4.739 4.104 1.00 92.25 186 CYS A CA 1
ATOM 1478 C C . CYS A 1 186 ? -3.765 -5.617 5.196 1.00 92.25 186 CYS A C 1
ATOM 1480 O O . CYS A 1 186 ? -3.455 -6.801 5.264 1.00 92.25 186 CYS A O 1
ATOM 1482 N N . ILE A 1 187 ? -4.627 -5.047 6.045 1.00 90.12 187 ILE A N 1
ATOM 1483 C CA . ILE A 1 187 ? -5.322 -5.787 7.110 1.00 90.12 187 ILE A CA 1
ATOM 1484 C C . ILE A 1 187 ? -6.330 -6.778 6.525 1.00 90.12 187 ILE A C 1
ATOM 1486 O O . ILE A 1 187 ? -6.469 -7.883 7.036 1.00 90.12 187 ILE A O 1
ATOM 1490 N N . LEU A 1 188 ? -7.028 -6.380 5.461 1.00 87.69 188 LEU A N 1
ATOM 1491 C CA . LEU A 1 188 ? -8.059 -7.195 4.821 1.00 87.69 188 LEU A CA 1
ATOM 1492 C C . LEU A 1 188 ? -7.538 -8.174 3.773 1.00 87.69 188 LEU A C 1
ATOM 1494 O O . LEU A 1 188 ? -8.334 -8.914 3.195 1.00 87.69 188 LEU A O 1
ATOM 1498 N N . ASN A 1 189 ? -6.242 -8.149 3.475 1.00 83.62 189 ASN A N 1
ATOM 1499 C CA . ASN A 1 189 ? -5.697 -9.021 2.454 1.00 83.62 189 ASN A CA 1
ATOM 1500 C C . ASN A 1 189 ? -5.760 -10.488 2.910 1.00 83.62 189 ASN A C 1
ATOM 1502 O O . ASN A 1 189 ? -5.512 -10.801 4.073 1.00 83.62 189 ASN A O 1
ATOM 1506 N N . GLU A 1 190 ? -6.099 -11.385 1.985 1.00 78.00 190 GLU A N 1
ATOM 1507 C CA . GLU A 1 190 ? -6.115 -12.831 2.233 1.00 78.00 190 GLU A CA 1
ATOM 1508 C C . GLU A 1 190 ? -4.689 -13.386 2.403 1.00 78.00 190 GLU A C 1
ATOM 1510 O O . GLU A 1 190 ? -4.466 -14.404 3.065 1.00 78.00 190 GLU A O 1
ATOM 1515 N N . GLU A 1 191 ? -3.698 -12.697 1.840 1.00 80.00 191 GLU A N 1
ATOM 1516 C CA . GLU A 1 191 ? -2.289 -13.015 2.001 1.00 80.00 191 GLU A CA 1
ATOM 1517 C C . GLU A 1 191 ? -1.706 -12.434 3.290 1.00 80.00 191 GLU A C 1
ATOM 1519 O O . GLU A 1 191 ? -2.199 -11.465 3.870 1.00 80.00 191 GLU A O 1
ATOM 1524 N N . ASN A 1 192 ? -0.589 -13.007 3.742 1.00 82.19 192 ASN A N 1
ATOM 1525 C CA . ASN A 1 192 ? 0.064 -12.608 4.988 1.00 82.19 192 ASN A CA 1
ATOM 1526 C C . ASN A 1 192 ? 0.902 -11.318 4.843 1.00 82.19 192 ASN A C 1
ATOM 1528 O O . ASN A 1 192 ? 2.080 -11.274 5.211 1.00 82.19 192 ASN A O 1
ATOM 1532 N N . ILE A 1 193 ? 0.289 -10.254 4.320 1.00 88.50 193 ILE A N 1
ATOM 1533 C CA . ILE A 1 193 ? 0.920 -8.943 4.125 1.00 88.50 193 ILE A CA 1
ATOM 1534 C C . ILE A 1 193 ? 1.391 -8.362 5.459 1.00 88.50 193 ILE A C 1
ATOM 1536 O O . ILE A 1 193 ? 2.497 -7.829 5.564 1.00 88.50 193 ILE A O 1
ATOM 1540 N N . LEU A 1 194 ? 0.585 -8.496 6.512 1.00 89.69 194 LEU A N 1
ATOM 1541 C CA . LEU A 1 194 ? 0.970 -8.011 7.834 1.00 89.69 194 LEU A CA 1
ATOM 1542 C C . LEU A 1 194 ? 2.170 -8.773 8.394 1.00 89.69 194 LEU A C 1
ATOM 1544 O O . LEU A 1 194 ? 3.062 -8.154 8.968 1.00 89.69 194 LEU A O 1
ATOM 1548 N N . GLY A 1 195 ? 2.253 -10.087 8.180 1.00 86.75 195 GLY A N 1
ATOM 1549 C CA . GLY A 1 195 ? 3.444 -10.856 8.530 1.00 86.75 195 GLY A CA 1
ATOM 1550 C C . GLY A 1 195 ? 4.701 -10.298 7.862 1.00 86.75 195 GLY A C 1
ATOM 1551 O O . GLY A 1 195 ? 5.720 -10.136 8.533 1.00 86.75 195 GLY A O 1
ATOM 1552 N N . ALA A 1 196 ? 4.617 -9.923 6.580 1.00 88.44 196 ALA A N 1
ATOM 1553 C CA . ALA A 1 196 ? 5.719 -9.274 5.872 1.00 88.44 196 ALA A CA 1
ATOM 1554 C C . ALA A 1 196 ? 6.075 -7.909 6.492 1.00 88.44 196 ALA A C 1
ATOM 1556 O O . ALA A 1 196 ? 7.245 -7.658 6.786 1.00 88.44 196 ALA A O 1
ATOM 1557 N N . ILE A 1 197 ? 5.078 -7.064 6.784 1.00 92.75 197 ILE A N 1
ATOM 1558 C CA . ILE A 1 197 ? 5.276 -5.756 7.432 1.00 92.75 197 ILE A CA 1
ATOM 1559 C C . ILE A 1 197 ? 5.988 -5.906 8.789 1.00 92.75 197 ILE A C 1
ATOM 1561 O O . ILE A 1 197 ? 7.031 -5.298 9.013 1.00 92.75 197 ILE A O 1
ATOM 1565 N N . PHE A 1 198 ? 5.492 -6.751 9.694 1.00 91.31 198 PHE A N 1
ATOM 1566 C CA . PHE A 1 198 ? 6.089 -6.920 11.031 1.00 91.31 198 PHE A CA 1
ATOM 1567 C C . PHE A 1 198 ? 7.421 -7.698 11.023 1.00 91.31 198 PHE A C 1
ATOM 1569 O O . PHE A 1 198 ? 8.179 -7.667 12.008 1.00 91.31 198 PHE A O 1
ATOM 1576 N N . SER A 1 199 ? 7.729 -8.392 9.924 1.00 89.25 199 SER A N 1
ATOM 1577 C CA . SER A 1 199 ? 9.046 -8.985 9.687 1.00 89.25 199 SER A CA 1
ATOM 1578 C C . SER A 1 199 ? 10.069 -7.933 9.246 1.00 89.25 199 SER A C 1
ATOM 1580 O O . SER A 1 199 ? 11.182 -7.909 9.782 1.00 89.25 199 SER A O 1
ATOM 1582 N N . MET A 1 200 ? 9.672 -7.034 8.336 1.00 90.88 200 MET A N 1
ATOM 1583 C CA . MET A 1 200 ? 10.509 -5.944 7.822 1.00 90.88 200 MET A CA 1
ATOM 1584 C C . MET A 1 200 ? 10.776 -4.867 8.881 1.00 90.88 200 MET A C 1
ATOM 1586 O O . MET A 1 200 ? 11.935 -4.574 9.176 1.00 90.88 200 MET A O 1
ATOM 1590 N N . TRP A 1 201 ? 9.727 -4.338 9.513 1.00 93.88 201 TRP A N 1
ATOM 1591 C CA . TRP A 1 201 ? 9.826 -3.295 10.538 1.00 93.88 201 TRP A CA 1
ATOM 1592 C C . TRP A 1 201 ? 9.605 -3.887 11.932 1.00 93.88 201 TRP A C 1
ATOM 1594 O O . TRP A 1 201 ? 8.502 -3.890 12.487 1.00 93.88 201 TRP A O 1
ATOM 1604 N N . LYS A 1 202 ? 10.675 -4.428 12.519 1.00 91.06 202 LYS A N 1
ATOM 1605 C CA . LYS A 1 202 ? 10.621 -5.135 13.813 1.00 91.06 202 LYS A CA 1
ATOM 1606 C C . LYS A 1 202 ? 10.215 -4.228 14.973 1.00 91.06 202 LYS A C 1
ATOM 1608 O O . LYS A 1 202 ? 9.640 -4.702 15.949 1.00 91.06 202 LYS A O 1
ATOM 1613 N N . GLU A 1 203 ? 10.500 -2.940 14.866 1.00 92.25 203 GLU A N 1
ATOM 1614 C CA . GLU A 1 203 ? 10.107 -1.893 15.800 1.00 92.25 203 GLU A CA 1
ATOM 1615 C C . GLU A 1 203 ? 8.586 -1.766 15.942 1.00 92.25 203 GLU A C 1
ATOM 1617 O O . GLU A 1 203 ? 8.104 -1.478 17.038 1.00 92.25 203 GLU A O 1
ATOM 1622 N N . LEU A 1 204 ? 7.814 -2.086 14.895 1.00 93.38 204 LEU A N 1
ATOM 1623 C CA . LEU A 1 204 ? 6.350 -2.012 14.931 1.00 93.38 204 LEU A CA 1
ATOM 1624 C C . LEU A 1 204 ? 5.736 -3.046 15.875 1.00 93.38 204 LEU A C 1
ATOM 1626 O O . LEU A 1 204 ? 4.596 -2.896 16.300 1.00 93.38 204 LEU A O 1
ATOM 1630 N N . ARG A 1 205 ? 6.502 -4.049 16.316 1.00 89.69 205 ARG A N 1
ATOM 1631 C CA . ARG A 1 205 ? 6.077 -4.984 17.372 1.00 89.69 205 ARG A CA 1
ATOM 1632 C C . ARG A 1 205 ? 5.870 -4.301 18.729 1.00 89.69 205 ARG A C 1
ATOM 1634 O O . ARG A 1 205 ? 5.300 -4.908 19.629 1.00 89.69 205 ARG A O 1
ATOM 1641 N N . ALA A 1 206 ? 6.340 -3.066 18.896 1.00 91.94 206 ALA A N 1
ATOM 1642 C CA . ALA A 1 206 ? 6.073 -2.242 20.071 1.00 91.94 206 ALA A CA 1
ATOM 1643 C C . ALA A 1 206 ? 4.943 -1.217 19.853 1.00 91.94 206 ALA A C 1
ATOM 1645 O O . ALA A 1 206 ? 4.627 -0.473 20.786 1.00 91.94 206 ALA A O 1
ATOM 1646 N N . ALA A 1 207 ? 4.350 -1.169 18.654 1.00 93.69 207 ALA A N 1
ATOM 1647 C CA . ALA A 1 207 ? 3.321 -0.198 18.311 1.00 93.69 207 ALA A CA 1
ATOM 1648 C C . ALA A 1 207 ? 2.058 -0.391 19.158 1.00 93.69 207 ALA A C 1
ATOM 1650 O O . ALA A 1 207 ? 1.655 -1.511 19.490 1.00 93.69 207 ALA A O 1
ATOM 1651 N N . LYS A 1 208 ? 1.425 0.728 19.514 1.00 93.19 208 LYS A N 1
ATOM 1652 C CA . LYS A 1 208 ? 0.268 0.758 20.427 1.00 93.19 208 LYS A CA 1
ATOM 1653 C C . LYS A 1 208 ? -1.063 0.952 19.714 1.00 93.19 208 LYS A C 1
ATOM 1655 O O . LYS A 1 208 ? -2.113 0.725 20.327 1.00 93.19 208 LYS A O 1
ATOM 1660 N N . SER A 1 209 ? -1.026 1.391 18.461 1.00 95.06 209 SER A N 1
ATOM 1661 C CA . SER A 1 209 ? -2.210 1.590 17.633 1.00 95.06 209 SER A CA 1
ATOM 1662 C C . SER A 1 209 ? -1.923 1.325 16.156 1.00 95.06 209 SER A C 1
ATOM 1664 O O . SER A 1 209 ? -0.769 1.322 15.721 1.00 95.06 209 SER A O 1
ATOM 1666 N N . TRP A 1 210 ? -2.983 1.089 15.383 1.00 94.62 210 TRP A N 1
ATOM 1667 C CA . TRP A 1 210 ? -2.875 0.879 13.942 1.00 94.62 210 TRP A CA 1
ATOM 1668 C C . TRP A 1 210 ? -2.460 2.148 13.201 1.00 94.62 210 TRP A C 1
ATOM 1670 O O . TRP A 1 210 ? -1.766 2.043 12.202 1.00 94.62 210 TRP A O 1
ATOM 1680 N N . GLU A 1 211 ? -2.785 3.336 13.713 1.00 95.31 211 GLU A N 1
ATOM 1681 C CA . GLU A 1 211 ? -2.333 4.613 13.149 1.00 95.31 211 GLU A CA 1
ATOM 1682 C C . GLU A 1 211 ? -0.809 4.770 13.230 1.00 95.31 211 GLU A C 1
ATOM 1684 O O . GLU A 1 211 ? -0.201 5.352 12.335 1.00 95.31 211 GLU A O 1
ATOM 1689 N N . GLU A 1 212 ? -0.174 4.247 14.284 1.00 96.00 212 GLU A N 1
ATOM 1690 C CA . GLU A 1 212 ? 1.288 4.241 14.409 1.00 96.00 212 GLU A CA 1
ATOM 1691 C C . GLU A 1 212 ? 1.924 3.358 13.326 1.00 96.00 212 GLU A C 1
ATOM 1693 O O . GLU A 1 212 ? 2.854 3.788 12.645 1.00 96.00 212 GLU A O 1
ATOM 1698 N N . VAL A 1 213 ? 1.374 2.156 13.117 1.00 96.44 213 VAL A N 1
ATOM 1699 C CA . VAL A 1 213 ? 1.802 1.224 12.057 1.00 96.44 213 VAL A CA 1
ATOM 1700 C C . VAL A 1 213 ? 1.560 1.830 10.673 1.00 96.44 213 VAL A C 1
ATOM 1702 O O . VAL A 1 213 ? 2.459 1.855 9.836 1.00 96.44 213 VAL A O 1
ATOM 1705 N N . GLU A 1 214 ? 0.363 2.366 10.448 1.00 95.50 214 GLU A N 1
ATOM 1706 C CA . GLU A 1 214 ? -0.056 3.022 9.213 1.00 95.50 214 GLU A CA 1
ATOM 1707 C C . GLU A 1 214 ? 0.909 4.137 8.815 1.00 95.50 214 GLU A C 1
ATOM 1709 O O . GLU A 1 214 ? 1.412 4.151 7.693 1.00 95.50 214 GLU A O 1
ATOM 1714 N N . LEU A 1 215 ? 1.171 5.081 9.721 1.00 95.00 215 LEU A N 1
ATOM 1715 C CA . LEU A 1 215 ? 2.015 6.233 9.424 1.00 95.00 215 LEU A CA 1
ATOM 1716 C C . LEU A 1 215 ? 3.477 5.829 9.233 1.00 95.00 215 LEU A C 1
ATOM 1718 O O . LEU A 1 215 ? 4.146 6.398 8.372 1.00 95.00 215 LEU A O 1
ATOM 1722 N N . ALA A 1 216 ? 3.964 4.844 9.990 1.00 95.75 216 ALA A N 1
ATOM 1723 C CA . ALA A 1 216 ? 5.328 4.350 9.845 1.00 95.75 216 ALA A CA 1
ATOM 1724 C C . ALA A 1 216 ? 5.565 3.664 8.490 1.00 95.75 216 ALA A C 1
ATOM 1726 O O . ALA A 1 216 ? 6.600 3.888 7.866 1.00 95.75 216 ALA A O 1
ATOM 1727 N N . VAL A 1 217 ? 4.609 2.858 8.020 1.00 95.81 217 VAL A N 1
ATOM 1728 C CA . VAL A 1 217 ? 4.756 2.083 6.777 1.00 95.81 217 VAL A CA 1
ATOM 1729 C C . VAL A 1 217 ? 4.361 2.908 5.553 1.00 95.81 217 VAL A C 1
ATOM 1731 O O . VAL A 1 217 ? 5.084 2.934 4.557 1.00 95.81 217 VAL A O 1
ATOM 1734 N N . TRP A 1 218 ? 3.224 3.600 5.626 1.00 95.44 218 TRP A N 1
ATOM 1735 C CA . TRP A 1 218 ? 2.544 4.203 4.479 1.00 95.44 218 TRP A CA 1
ATOM 1736 C C . TRP A 1 218 ? 2.529 5.732 4.495 1.00 95.44 218 TRP A C 1
ATOM 1738 O O . TRP A 1 218 ? 1.997 6.336 3.564 1.00 95.44 218 TRP A O 1
ATOM 1748 N N . GLY A 1 219 ? 3.110 6.382 5.509 1.00 91.94 219 GLY A N 1
ATOM 1749 C CA . GLY A 1 219 ? 3.046 7.838 5.685 1.00 91.94 219 GLY A CA 1
ATOM 1750 C C . GLY A 1 219 ? 3.498 8.646 4.462 1.00 91.94 219 GLY A C 1
ATOM 1751 O O . GLY A 1 219 ? 2.904 9.680 4.168 1.00 91.94 219 GLY A O 1
ATOM 1752 N N . VAL A 1 220 ? 4.461 8.130 3.687 1.00 90.50 220 VAL A N 1
ATOM 1753 C CA . VAL A 1 220 ? 4.954 8.747 2.437 1.00 90.50 220 VAL A CA 1
ATOM 1754 C C . VAL A 1 220 ? 3.870 8.920 1.362 1.00 90.50 220 VAL A C 1
ATOM 1756 O O . VAL A 1 220 ? 3.981 9.787 0.495 1.00 90.50 220 VAL A O 1
ATOM 1759 N N . LEU A 1 221 ? 2.792 8.130 1.413 1.00 88.44 221 LEU A N 1
ATOM 1760 C CA . LEU A 1 221 ? 1.666 8.282 0.493 1.00 88.44 221 LEU A CA 1
ATOM 1761 C C . LEU A 1 221 ? 0.894 9.584 0.738 1.00 88.44 221 LEU A C 1
ATOM 1763 O O . LEU A 1 221 ? 0.343 10.143 -0.207 1.00 88.44 221 LEU A O 1
ATOM 1767 N N . ASN A 1 222 ? 0.890 10.092 1.973 1.00 87.06 222 ASN A N 1
ATOM 1768 C CA . ASN A 1 222 ? 0.138 11.294 2.335 1.00 87.06 222 ASN A CA 1
ATOM 1769 C C . ASN A 1 222 ? 0.784 12.567 1.771 1.00 87.06 222 ASN A C 1
ATOM 1771 O O . ASN A 1 222 ? 0.085 13.518 1.435 1.00 87.06 222 ASN A O 1
ATOM 1775 N N . ASP A 1 223 ? 2.109 12.579 1.603 1.00 79.56 223 ASP A N 1
ATOM 1776 C CA . ASP A 1 223 ? 2.840 13.725 1.041 1.00 79.56 223 ASP A CA 1
ATOM 1777 C C . ASP A 1 223 ? 2.416 14.031 -0.408 1.00 79.56 223 ASP A C 1
ATOM 1779 O O . ASP A 1 223 ? 2.529 15.163 -0.881 1.00 79.56 223 ASP A O 1
ATOM 1783 N N . ASN A 1 224 ? 1.896 13.022 -1.113 1.00 61.50 224 ASN A N 1
ATOM 1784 C CA . ASN A 1 224 ? 1.458 13.119 -2.502 1.00 61.50 224 ASN A CA 1
ATOM 1785 C C . ASN A 1 224 ? -0.010 13.553 -2.653 1.00 61.50 224 ASN A C 1
ATOM 1787 O O . ASN A 1 224 ? -0.453 13.817 -3.771 1.00 61.50 224 ASN A O 1
ATOM 1791 N N . GLU A 1 225 ? -0.758 13.697 -1.554 1.00 54.16 225 GLU A N 1
ATOM 1792 C CA . GLU A 1 225 ? -2.122 14.248 -1.585 1.00 54.16 225 GLU A CA 1
ATOM 1793 C C . GLU A 1 225 ? -2.128 15.738 -1.966 1.00 54.16 225 GLU A C 1
ATOM 1795 O O . GLU A 1 225 ? -3.109 16.243 -2.508 1.00 54.16 225 GLU A O 1
ATOM 1800 N N . ALA A 1 226 ? -1.010 16.441 -1.752 1.00 36.50 226 ALA A N 1
ATOM 1801 C CA . ALA A 1 226 ? -0.899 17.885 -1.940 1.00 36.50 226 ALA A CA 1
ATOM 1802 C C . ALA A 1 226 ? -0.660 18.346 -3.396 1.00 36.50 226 ALA A C 1
ATOM 1804 O O . ALA A 1 226 ? -0.672 19.551 -3.649 1.00 36.50 226 ALA A O 1
ATOM 1805 N N . VAL A 1 227 ? -0.417 17.434 -4.351 1.00 35.75 227 VAL A N 1
ATOM 1806 C CA . VAL A 1 227 ? 0.047 17.792 -5.716 1.00 35.75 227 VAL A CA 1
ATOM 1807 C C . VAL A 1 227 ? -0.937 17.401 -6.832 1.00 35.75 227 VAL A C 1
ATOM 1809 O O . VAL A 1 227 ? -0.709 17.720 -7.999 1.00 35.75 227 VAL A O 1
ATOM 1812 N N . SER A 1 228 ? -2.066 16.768 -6.505 1.00 36.19 228 SER A N 1
ATOM 1813 C CA . SER A 1 228 ? -3.121 16.451 -7.490 1.00 36.19 228 SER A CA 1
ATOM 1814 C C . SER A 1 228 ? -4.223 17.494 -7.535 1.00 36.19 228 SER A C 1
ATOM 1816 O O . SER A 1 228 ? -4.471 18.162 -6.508 1.00 36.19 228 SER A O 1
#

Mean predicted aligned error: 13.77 Å

Radius of gyration: 21.94 Å; Cα contacts (8 Å, |Δi|>4): 224; chains: 1; bounding box: 65×38×57 Å

Solvent-accessible surface area (backbone atoms only — not comparable to full-atom values): 14548 Å² total; per-residue (Å²): 136,78,90,67,79,82,80,64,76,56,99,79,72,72,82,79,84,48,76,65,61,63,60,65,61,59,72,77,50,63,71,71,42,64,75,40,64,79,41,44,76,78,70,47,72,95,55,70,67,67,64,53,45,73,36,78,46,100,82,74,48,86,41,72,54,71,77,58,39,86,26,50,63,56,45,33,60,89,29,48,43,70,40,74,46,68,62,71,82,74,87,75,78,90,77,82,88,82,80,96,75,86,79,92,72,85,81,82,68,103,58,84,55,67,44,75,44,82,70,46,80,51,74,66,87,61,54,41,82,34,56,58,57,54,38,48,53,36,31,35,55,55,59,46,63,63,41,64,68,58,47,48,53,48,57,73,66,62,78,62,73,74,65,77,86,66,73,97,64,97,61,66,72,62,59,70,35,52,19,51,51,54,42,49,53,40,71,69,41,94,56,63,50,55,40,52,50,44,60,73,43,58,72,55,53,72,52,81,43,65,67,56,49,24,45,72,75,31,38,77,51,48,72,59,65,78,76,109

Secondary structure (DSSP, 8-state):
--TTTTS---TTS-----HHHHHHHTTSSSPPPHHHHTTHHHHS-S-GGGGSPEEE-TT--EEE----EEE-S---GGGEEEEEEE---------------S---S--SSS--EEEEEEEE--GGG-EEE-THHHHHHIIIIISTT-HHHHHHHHHHH-S-SSPPPPS----GGGG-HHHHHHHHHHS-SS-HHHHHHHH-GGGGG--SHHHHHHHHHGGGGGGGG--

Sequence (228 aa):
MPVYETLFKSPLEVLPICSDMFTYHYCRGDPIPSSLIEKVDDYLPQDFSNFFPTCQDETGWDGVCKPFSWIHADIMDDNVHMESTTAGLDGNSADSSQENSSSVNGCKDGGFRTCWHPGHILDFSNLKCGERILDIIPIYLDIFRGDSSLLKVLLDRYKLPLQMKRSSVTIEEKFGRLSYRAMCYCILNEENILGAIFSMWKELRAAKSWEEVELAVWGVLNDNEAVS